Protein AF-0000000077479125 (afdb_homodimer)

Solvent-accessible surface area (backbone atoms only — not comparable to full-atom values): 16245 Å² total; per-residue (Å²): 138,87,80,78,80,79,76,84,82,83,71,82,70,75,69,83,73,65,86,80,84,73,84,84,80,76,77,78,83,73,80,81,62,72,71,69,71,64,70,66,72,74,71,79,71,69,51,42,38,35,36,39,40,49,93,81,40,64,52,36,52,52,35,54,59,70,40,55,88,52,50,90,67,36,46,80,42,78,41,52,27,80,42,92,91,24,57,70,49,31,71,74,33,73,70,42,50,23,33,32,24,52,70,84,34,87,71,47,49,49,48,77,50,59,70,60,50,53,52,52,50,50,55,55,69,70,48,132,138,88,80,80,79,80,78,80,84,81,71,87,65,78,73,82,75,73,81,85,79,82,79,80,81,77,77,75,83,71,77,83,61,72,72,68,70,65,71,65,73,73,74,78,72,68,50,40,38,35,36,40,39,52,93,82,40,65,52,37,52,52,35,54,60,70,41,54,89,51,50,90,68,34,44,78,41,77,42,52,26,79,44,91,90,23,58,71,49,32,72,73,33,73,71,43,50,24,31,33,23,52,70,86,35,86,69,46,49,48,48,76,49,60,72,60,50,51,50,53,50,50,54,56,71,71,48,131

Secondary structure (DSSP, 8-state):
----------GGG-------------------------------PPPEEEEEE-SS-HHHHHHHHHHGGGGGGSEEEEEETTSTT-HHHHHHHTTT-SEEEETTEEEEESS--HHHHHHHHHHHHH--/----------GGG-------------------------------PPPEEEEEE-SS-HHHHHHHHHHGGGGGGSEEEEEETTSTT-HHHHHHHTTT-SEEEETTEEEEESS--HHHHHHHHHHHHH--

pLDDT: mean 77.34, std 29.33, range [25.02, 99.0]

Structure (mmCIF, N/CA/C/O backbone):
data_AF-0000000077479125-model_v1
#
loop_
_entity.id
_entity.type
_entity.pdbx_description
1 polymer 'Glutaredoxin-like protein'
#
loop_
_atom_site.group_PDB
_atom_site.id
_atom_site.type_symbol
_atom_site.label_atom_id
_atom_site.label_alt_id
_atom_site.label_comp_id
_atom_site.label_asym_id
_atom_site.label_entity_id
_atom_site.label_seq_id
_atom_site.pdbx_PDB_ins_code
_atom_site.Cartn_x
_atom_site.Cartn_y
_atom_site.Cartn_z
_atom_site.occupancy
_atom_site.B_iso_or_equiv
_atom_site.auth_seq_id
_atom_site.auth_comp_id
_atom_site.auth_asym_id
_atom_site.auth_atom_id
_atom_site.pdbx_PDB_model_num
ATOM 1 N N . MET A 1 1 ? 12.609 -12.078 38.344 1 26.59 1 MET A N 1
ATOM 2 C CA . MET A 1 1 ? 11.625 -11.062 38 1 26.59 1 MET A CA 1
ATOM 3 C C . MET A 1 1 ? 12.195 -10.102 36.938 1 26.59 1 MET A C 1
ATOM 5 O O . MET A 1 1 ? 12.852 -9.117 37.312 1 26.59 1 MET A O 1
ATOM 9 N N . TRP A 1 2 ? 12.523 -10.547 35.656 1 27.53 2 TRP A N 1
ATOM 10 C CA . TRP A 1 2 ? 13.359 -10.125 34.531 1 27.53 2 TRP A CA 1
ATOM 11 C C . TRP A 1 2 ? 12.711 -8.977 33.781 1 27.53 2 TRP A C 1
ATOM 13 O O . TRP A 1 2 ? 11.586 -9.109 33.281 1 27.53 2 TRP A O 1
ATOM 23 N N . LEU A 1 3 ? 12.922 -7.637 34.156 1 26.36 3 LEU A N 1
ATOM 24 C CA . LEU A 1 3 ? 12.539 -6.27 33.812 1 26.36 3 LEU A CA 1
ATOM 25 C C . LEU A 1 3 ? 12.969 -5.934 32.406 1 26.36 3 LEU A C 1
ATOM 27 O O . LEU A 1 3 ? 14.164 -5.754 32.125 1 26.36 3 LEU A O 1
ATOM 31 N N . PHE A 1 4 ? 12.555 -6.695 31.359 1 29 4 PHE A N 1
ATOM 32 C CA . PHE A 1 4 ? 12.891 -6.5 29.953 1 29 4 PHE A CA 1
ATOM 33 C C . PHE A 1 4 ? 12.414 -5.137 29.469 1 29 4 PHE A C 1
ATOM 35 O O . PHE A 1 4 ? 11.227 -4.938 29.219 1 29 4 PHE A O 1
ATOM 42 N N . GLN A 1 5 ? 12.898 -3.947 30.062 1 28.23 5 GLN A N 1
ATOM 43 C CA . GLN A 1 5 ? 12.602 -2.559 29.734 1 28.23 5 GLN A CA 1
ATOM 44 C C . GLN A 1 5 ? 12.906 -2.266 28.266 1 28.23 5 GLN A C 1
ATOM 46 O O . GLN A 1 5 ? 13.953 -2.666 27.75 1 28.23 5 GLN A O 1
ATOM 51 N N . GLY A 1 6 ? 11.891 -2.148 27.344 1 26.81 6 GLY A N 1
ATOM 52 C CA . GLY A 1 6 ? 11.531 -1.795 25.984 1 26.81 6 GLY A CA 1
ATOM 53 C C . GLY A 1 6 ? 12.023 -0.419 25.578 1 26.81 6 GLY A C 1
ATOM 54 O O . GLY A 1 6 ? 11.312 0.576 25.75 1 26.81 6 GLY A O 1
ATOM 55 N N . LEU A 1 7 ? 13.289 0.081 25.672 1 27.64 7 LEU A N 1
ATOM 56 C CA . LEU A 1 7 ? 13.758 1.444 25.438 1 27.64 7 LEU A CA 1
ATOM 57 C C . LEU A 1 7 ? 13.727 1.777 23.938 1 27.64 7 LEU A C 1
ATOM 59 O O . LEU A 1 7 ? 14.742 1.639 23.25 1 27.64 7 LEU A O 1
ATOM 63 N N . TYR A 1 8 ? 12.82 1.247 23.078 1 31.39 8 TYR A N 1
ATOM 64 C CA . TYR A 1 8 ? 12.969 1.535 21.656 1 31.39 8 TYR A CA 1
ATOM 65 C C . TYR A 1 8 ? 12.914 3.035 21.391 1 31.39 8 TYR A C 1
ATOM 67 O O . TYR A 1 8 ? 11.891 3.678 21.625 1 31.39 8 TYR A O 1
ATOM 75 N N . THR A 1 9 ? 14.07 3.932 21.469 1 30.06 9 THR A N 1
ATOM 76 C CA . THR A 1 9 ? 14.359 5.363 21.469 1 30.06 9 THR A CA 1
ATOM 77 C C . THR A 1 9 ? 13.836 6.012 20.188 1 30.06 9 THR A C 1
ATOM 79 O O . THR A 1 9 ? 13.672 5.344 19.172 1 30.06 9 THR A O 1
ATOM 82 N N . SER A 1 10 ? 13.234 7.352 20.312 1 27.64 10 SER A N 1
ATOM 83 C CA . SER A 1 10 ? 12.602 8.602 19.906 1 27.64 10 SER A CA 1
ATOM 84 C C . SER A 1 10 ? 13.438 9.336 18.859 1 27.64 10 SER A C 1
ATOM 86 O O . SER A 1 10 ? 13.133 10.469 18.5 1 27.64 10 SER A O 1
ATOM 88 N N . ASN A 1 11 ? 14.578 8.836 18.344 1 27.78 11 ASN A N 1
ATOM 89 C CA . ASN A 1 11 ? 15.57 9.844 18.016 1 27.78 11 ASN A CA 1
ATOM 90 C C . ASN A 1 11 ? 15.312 10.469 16.641 1 27.78 11 ASN A C 1
ATOM 92 O O . ASN A 1 11 ? 16.094 11.297 16.172 1 27.78 11 ASN A O 1
ATOM 96 N N . ILE A 1 12 ? 14.523 9.812 15.75 1 29.64 12 ILE A N 1
ATOM 97 C CA . ILE A 1 12 ? 14.984 10.117 14.406 1 29.64 12 ILE A CA 1
ATOM 98 C C . ILE A 1 12 ? 14.531 11.523 14.016 1 29.64 12 ILE A C 1
ATOM 100 O O . ILE A 1 12 ? 14.82 11.992 12.906 1 29.64 12 ILE A O 1
ATOM 104 N N . ILE A 1 13 ? 13.711 12.289 14.844 1 31.92 13 ILE A N 1
ATOM 105 C CA . ILE A 1 13 ? 12.914 13.312 14.172 1 31.92 13 ILE A CA 1
ATOM 106 C C . ILE A 1 13 ? 13.758 14.57 13.977 1 31.92 13 ILE A C 1
ATOM 108 O O . ILE A 1 13 ? 13.227 15.641 13.672 1 31.92 13 ILE A O 1
ATOM 112 N N . ASN A 1 14 ? 14.961 14.656 14.289 1 28.12 14 ASN A N 1
ATOM 113 C CA . ASN A 1 14 ? 15.445 16.031 14.43 1 28.12 14 ASN A CA 1
ATOM 114 C C . ASN A 1 14 ? 15.656 16.688 13.062 1 28.12 14 ASN A C 1
ATOM 116 O O . ASN A 1 14 ? 16.734 16.562 12.477 1 28.12 14 ASN A O 1
ATOM 120 N N . MET A 1 15 ? 14.922 16.281 12.047 1 28.31 15 MET A N 1
ATOM 121 C CA . MET A 1 15 ? 15.375 16.859 10.789 1 28.31 15 MET A CA 1
ATOM 122 C C . MET A 1 15 ? 15.406 18.375 10.867 1 28.31 15 MET A C 1
ATOM 124 O O . MET A 1 15 ? 14.547 19 11.5 1 28.31 15 MET A O 1
ATOM 128 N N . ILE A 1 16 ? 16.531 19.047 10.18 1 31.47 16 ILE A N 1
ATOM 129 C CA . ILE A 1 16 ? 17.344 20.25 10.047 1 31.47 16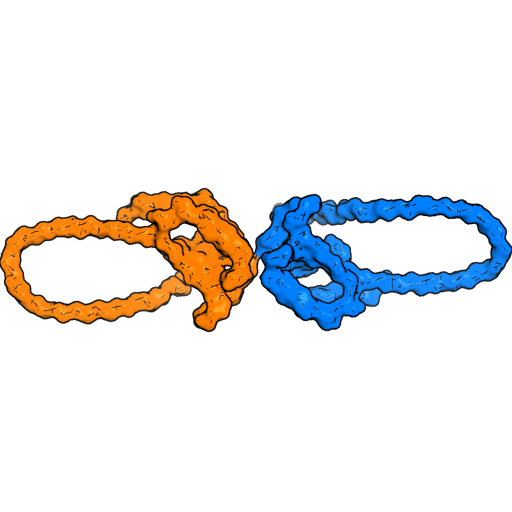 ILE A CA 1
ATOM 130 C C . ILE A 1 16 ? 16.484 21.406 9.562 1 31.47 16 ILE A C 1
ATOM 132 O O . ILE A 1 16 ? 16.094 21.453 8.391 1 31.47 16 ILE A O 1
ATOM 136 N N . VAL A 1 17 ? 15.359 21.641 10.125 1 32.53 17 VAL A N 1
ATOM 137 C CA . VAL A 1 17 ? 14.664 22.797 9.578 1 32.53 17 VAL A CA 1
ATOM 138 C C . VAL A 1 17 ? 15.422 24.078 9.961 1 32.53 17 VAL A C 1
ATOM 140 O O . VAL A 1 17 ? 14.867 25.172 9.883 1 32.53 17 VAL A O 1
ATOM 143 N N . GLN A 1 18 ? 16.766 24.141 9.836 1 25.09 18 GLN A N 1
ATOM 144 C CA . GLN A 1 18 ? 17.422 25.281 10.469 1 25.09 18 GLN A CA 1
ATOM 145 C C . GLN A 1 18 ? 17.219 26.562 9.648 1 25.09 18 GLN A C 1
ATOM 147 O O . GLN A 1 18 ? 18.172 27.297 9.406 1 25.09 18 GLN A O 1
ATOM 152 N N . ARG A 1 19 ? 16.469 26.891 8.703 1 30.58 19 ARG A N 1
ATOM 153 C CA . ARG A 1 19 ? 16.953 28.094 8.031 1 30.58 19 ARG A CA 1
ATOM 154 C C . ARG A 1 19 ? 16.906 29.297 8.969 1 30.58 19 ARG A C 1
ATOM 156 O O . ARG A 1 19 ? 15.844 29.688 9.445 1 30.58 19 ARG A O 1
ATOM 163 N N . ARG A 1 20 ? 18.078 29.594 9.773 1 27.36 20 ARG A N 1
ATOM 164 C CA . ARG A 1 20 ? 18.312 30.625 10.781 1 27.36 20 ARG A CA 1
ATOM 165 C C . ARG A 1 20 ? 18.25 32 10.164 1 27.36 20 ARG A C 1
ATOM 167 O O . ARG A 1 20 ? 18.75 32.25 9.062 1 27.36 20 ARG A O 1
ATOM 174 N N . ALA A 1 21 ? 17.562 33.031 10.867 1 31.45 21 ALA A N 1
ATOM 175 C CA . ALA A 1 21 ? 17.078 34.406 10.93 1 31.45 21 ALA A CA 1
ATOM 176 C C . ALA A 1 21 ? 18.25 35.375 11.148 1 31.45 21 ALA A C 1
ATOM 178 O O . ALA A 1 21 ? 18.781 35.5 12.25 1 31.45 21 ALA A O 1
ATOM 179 N N . MET A 1 22 ? 19.172 35.594 10.211 1 28.44 22 MET A N 1
ATOM 180 C CA . MET A 1 22 ? 20.312 36.438 10.578 1 28.44 22 MET A CA 1
ATOM 181 C C . MET A 1 22 ? 19.891 37.875 10.805 1 28.44 22 MET A C 1
ATOM 183 O O . MET A 1 22 ? 20.703 38.688 11.242 1 28.44 22 MET A O 1
ATOM 187 N N . GLN A 1 23 ? 18.781 38.469 10.508 1 27.95 23 GLN A N 1
ATOM 188 C CA . GLN A 1 23 ? 18.906 39.875 10.094 1 27.95 23 GLN A CA 1
ATOM 189 C C . GLN A 1 23 ? 19.312 40.75 11.266 1 27.95 23 GLN A C 1
ATOM 191 O O . GLN A 1 23 ? 19.156 40.375 12.422 1 27.95 23 GLN A O 1
ATOM 196 N N . GLY A 1 24 ? 20.016 42.062 10.867 1 29.81 24 GLY A N 1
ATOM 197 C CA . GLY A 1 24 ? 20.797 43.219 11.25 1 29.81 24 GLY A CA 1
ATOM 198 C C . GLY A 1 24 ? 20.047 44.156 12.18 1 29.81 24 GLY A C 1
ATOM 199 O O . GLY A 1 24 ? 18.953 44.625 11.859 1 29.81 24 GLY A O 1
ATOM 200 N N . ALA A 1 25 ? 20.062 44.031 13.5 1 34.34 25 ALA A N 1
ATOM 201 C CA . ALA A 1 25 ? 19.344 44.75 14.531 1 34.34 25 ALA A CA 1
ATOM 202 C C . ALA A 1 25 ? 19.906 46.156 14.68 1 34.34 25 ALA A C 1
ATOM 204 O O . ALA A 1 25 ? 21.062 46.344 15.086 1 34.34 25 ALA A O 1
ATOM 205 N N . LEU A 1 26 ? 19.688 47.094 13.578 1 38.41 26 LEU A N 1
ATOM 206 C CA . LEU A 1 26 ? 20.094 48.469 13.805 1 38.41 26 LEU A CA 1
ATOM 207 C C . LEU A 1 26 ? 19.531 49 15.125 1 38.41 26 LEU A C 1
ATOM 209 O O . LEU A 1 26 ? 18.375 48.719 15.453 1 38.41 26 LEU A O 1
ATOM 213 N N . TRP A 1 27 ? 20.422 49.594 15.945 1 31.88 27 TRP A N 1
ATOM 214 C CA . TRP A 1 27 ? 20.438 50.031 17.328 1 31.88 27 TRP A CA 1
ATOM 215 C C . TRP A 1 27 ? 19.531 51.25 17.531 1 31.88 27 TRP A C 1
ATOM 217 O O . TRP A 1 27 ? 19.516 51.844 18.609 1 31.88 27 TRP A O 1
ATOM 227 N N . VAL A 1 28 ? 18.484 51.562 16.688 1 39.44 28 VAL A N 1
ATOM 228 C CA . VAL A 1 28 ? 17.859 52.844 16.859 1 39.44 28 VAL A CA 1
ATOM 229 C C . VAL A 1 28 ? 17.297 53 18.281 1 39.44 28 VAL A C 1
ATOM 231 O O . VAL A 1 28 ? 16.531 52.125 18.734 1 39.44 28 VAL A O 1
ATOM 234 N N . ILE A 1 29 ? 18 53.812 19.125 1 42.28 29 ILE A N 1
ATOM 235 C CA . ILE A 1 29 ? 17.75 54.156 20.516 1 42.28 29 ILE A CA 1
ATOM 236 C C . ILE A 1 29 ? 16.391 54.844 20.641 1 42.28 29 ILE A C 1
ATOM 238 O O . ILE A 1 29 ? 16.234 56 20.25 1 42.28 29 ILE A O 1
ATOM 242 N N . ARG A 1 30 ? 15.273 54.5 20.062 1 41.19 30 ARG A N 1
ATOM 243 C CA . ARG A 1 30 ? 13.984 55.188 20.109 1 41.19 30 ARG A CA 1
ATOM 244 C C . ARG A 1 30 ? 13.539 55.438 21.547 1 41.19 30 ARG A C 1
ATOM 246 O O . ARG A 1 30 ? 13.969 54.75 22.469 1 41.19 30 ARG A O 1
ATOM 253 N N . HIS A 1 31 ? 12.797 56.719 21.812 1 47.47 31 HIS A N 1
ATOM 254 C CA . HIS A 1 31 ? 11.945 57.406 22.781 1 47.47 31 HIS A CA 1
ATOM 255 C C . HIS A 1 31 ? 11.086 56.406 23.562 1 47.47 31 HIS A C 1
ATOM 257 O O . HIS A 1 31 ? 10.859 55.281 23.109 1 47.47 31 HIS A O 1
ATOM 263 N N . GLY A 1 32 ? 10.711 56.875 24.891 1 46.84 32 GLY A N 1
ATOM 264 C CA . GLY A 1 32 ? 10.062 56.156 25.984 1 46.84 32 GLY A CA 1
ATOM 265 C C . GLY A 1 32 ? 8.688 55.625 25.625 1 46.84 32 GLY A C 1
ATOM 266 O O . GLY A 1 32 ? 7.848 55.438 26.5 1 46.84 32 GLY A O 1
ATOM 267 N N . GLY A 1 33 ? 8.297 55.531 24.422 1 44.47 33 GLY A N 1
ATOM 268 C CA . GLY A 1 33 ? 6.934 55.062 24.234 1 44.47 33 GLY A CA 1
ATOM 269 C C . GLY A 1 33 ? 6.555 53.938 25.141 1 44.47 33 GLY A C 1
ATOM 270 O O . GLY A 1 33 ? 7.426 53.219 25.656 1 44.47 33 GLY A O 1
ATOM 271 N N . HIS A 1 34 ? 5.598 54.281 26.141 1 53.09 34 HIS A N 1
ATOM 272 C CA . HIS A 1 34 ? 5 53.125 26.812 1 53.09 34 HIS A CA 1
ATOM 273 C C . HIS A 1 34 ? 4.973 51.906 25.891 1 53.09 34 HIS A C 1
ATOM 275 O O . HIS A 1 34 ? 4.609 52.031 24.719 1 53.09 34 HIS A O 1
ATOM 281 N N . PRO A 1 35 ? 5.969 51.031 26.109 1 50.44 35 PRO A N 1
ATOM 282 C CA . PRO A 1 35 ? 5.848 49.906 25.203 1 50.44 35 PRO A CA 1
ATOM 283 C C . PRO A 1 35 ? 4.438 49.312 25.172 1 50.44 35 PRO A C 1
ATOM 285 O O . PRO A 1 35 ? 3.875 49 26.234 1 50.44 35 PRO A O 1
ATOM 288 N N . THR A 1 36 ? 3.375 50.062 24.531 1 54.28 36 THR A N 1
ATOM 289 C CA . THR A 1 36 ? 2.223 49.188 24.297 1 54.28 36 THR A CA 1
ATOM 290 C C . THR A 1 36 ? 2.662 47.719 24.141 1 54.28 36 THR A C 1
ATOM 292 O O . THR A 1 36 ? 3.529 47.438 23.328 1 54.28 36 THR A O 1
ATOM 295 N N . PHE A 1 37 ? 2.76 47.188 25.312 1 51.5 37 PHE A N 1
ATOM 296 C CA . PHE A 1 37 ? 2.898 45.75 25.156 1 51.5 37 PHE A CA 1
ATOM 297 C C . PHE A 1 37 ? 2.012 45.25 24.031 1 51.5 37 PHE A C 1
ATOM 299 O O . PHE A 1 37 ? 0.785 45.25 24.141 1 51.5 37 PHE A O 1
ATOM 306 N N . ARG A 1 38 ? 2.172 45.719 22.859 1 50.81 38 ARG A N 1
ATOM 307 C CA . ARG A 1 38 ? 1.471 45 21.797 1 50.81 38 ARG A CA 1
ATOM 308 C C . ARG A 1 38 ? 1.364 43.5 22.094 1 50.81 38 ARG A C 1
ATOM 310 O O . ARG A 1 38 ? 2.381 42.844 22.234 1 50.81 38 ARG A O 1
ATOM 317 N N . LEU A 1 39 ? 0.519 43.188 23.016 1 51.88 39 LEU A N 1
ATOM 318 C CA . LEU A 1 39 ? 0.196 41.781 23.047 1 51.88 39 LEU A CA 1
ATOM 319 C C . LEU A 1 39 ? 0.256 41.188 21.641 1 51.88 39 LEU A C 1
ATOM 321 O O . LEU A 1 39 ? -0.496 41.594 20.75 1 51.88 39 LEU A O 1
ATOM 325 N N . TYR A 1 40 ? 1.396 41.219 21.078 1 51.19 40 TYR A N 1
ATOM 326 C CA . TYR A 1 40 ? 1.509 40.438 19.828 1 51.19 40 TYR A CA 1
ATOM 327 C C . TYR A 1 40 ? 0.665 39.188 19.891 1 51.19 40 TYR A C 1
ATOM 329 O O . TYR A 1 40 ? 0.874 38.312 20.75 1 51.19 40 TYR A O 1
ATOM 337 N N . SER A 1 41 ? -0.726 39.344 19.875 1 54.12 41 SER A N 1
ATOM 338 C CA . SER A 1 41 ? -1.496 38.125 19.688 1 54.12 41 SER A CA 1
ATOM 339 C C . SER A 1 41 ? -0.73 37.125 18.828 1 54.12 41 SER A C 1
ATOM 341 O O . SER A 1 41 ? -0.286 37.438 17.734 1 54.12 41 SER A O 1
ATOM 343 N N . THR A 1 42 ? 0.189 36.5 19.406 1 60 42 THR A N 1
ATOM 344 C CA . THR A 1 42 ? 0.901 35.5 18.625 1 60 42 THR A CA 1
ATOM 345 C C . THR A 1 42 ? -0.081 34.562 17.891 1 60 42 THR A C 1
ATOM 347 O O . THR A 1 42 ? -0.81 33.812 18.516 1 60 42 THR A O 1
ATOM 350 N N . ARG A 1 43 ? -0.83 35.125 16.859 1 70.81 43 ARG A N 1
ATOM 351 C CA . ARG A 1 43 ? -1.739 34.344 16.031 1 70.81 43 ARG A CA 1
ATOM 352 C C . ARG A 1 43 ? -1.162 32.969 15.75 1 70.81 43 ARG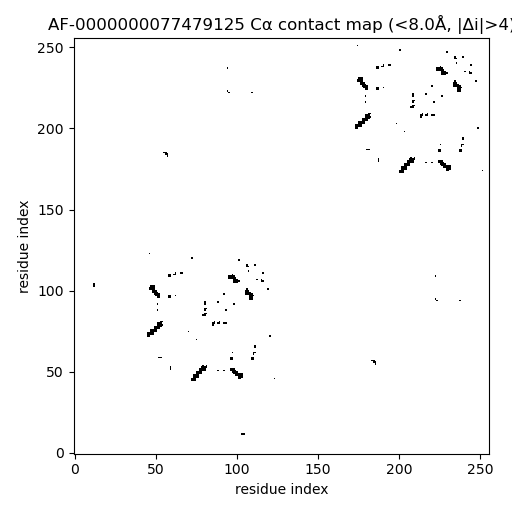 A C 1
ATOM 354 O O . ARG A 1 43 ? -0.023 32.844 15.297 1 70.81 43 ARG A O 1
ATOM 361 N N . LYS A 1 44 ? -1.704 32 16.453 1 85.12 44 LYS A N 1
ATOM 362 C CA . LYS A 1 44 ? -1.313 30.609 16.281 1 85.12 44 LYS A CA 1
ATOM 363 C C . LYS A 1 44 ? -1.363 30.203 14.812 1 85.12 44 LYS A C 1
ATOM 365 O O . LYS A 1 44 ? -2.402 30.328 14.164 1 85.12 44 LYS A O 1
ATOM 370 N N . THR A 1 45 ? -0.302 30.094 14.18 1 92.5 45 THR A N 1
ATOM 371 C CA . THR A 1 45 ? -0.245 29.625 12.797 1 92.5 45 THR A CA 1
ATOM 372 C C . THR A 1 45 ? -0.857 28.234 12.664 1 92.5 45 THR A C 1
ATOM 374 O O . THR A 1 45 ? -0.874 27.469 13.625 1 92.5 45 THR A O 1
ATOM 377 N N . LEU A 1 46 ? -1.479 28 11.547 1 97.38 46 LEU A N 1
ATOM 378 C CA . LEU A 1 46 ? -2.098 26.703 11.305 1 97.38 46 LEU A CA 1
ATOM 379 C C . LEU A 1 46 ? -1.055 25.594 11.344 1 97.38 46 LEU A C 1
ATOM 381 O O . LEU A 1 46 ? 0.084 25.781 10.914 1 97.38 46 LEU A O 1
ATOM 385 N N . PRO A 1 47 ? -1.472 24.453 11.891 1 98.38 47 PRO A N 1
ATOM 386 C CA . PRO A 1 47 ? -0.55 23.312 11.82 1 98.38 47 PRO A CA 1
ATOM 387 C C . PRO A 1 47 ? -0.308 22.844 10.391 1 98.38 47 PRO A C 1
ATOM 389 O O . PRO A 1 47 ? -1.04 23.219 9.477 1 98.38 47 PRO A O 1
ATOM 392 N N . VAL A 1 48 ? 0.779 21.969 10.266 1 98.88 48 VAL A N 1
ATOM 393 C CA . VAL A 1 48 ? 1.125 21.438 8.953 1 98.88 48 VAL A CA 1
ATOM 394 C C . VAL A 1 48 ? 0.763 19.953 8.883 1 98.88 48 VAL A C 1
ATOM 396 O O . VAL A 1 48 ? 1.143 19.172 9.758 1 98.88 48 VAL A O 1
ATOM 399 N N . LEU A 1 49 ? 0.003 19.609 7.91 1 98.94 49 LEU A N 1
ATOM 400 C CA . LEU A 1 49 ? -0.212 18.219 7.539 1 98.94 49 LEU A CA 1
ATOM 401 C C . LEU A 1 49 ? 0.59 17.859 6.297 1 98.94 49 LEU A C 1
ATOM 403 O O . LEU A 1 49 ? 0.326 18.375 5.207 1 98.94 49 LEU A O 1
ATOM 407 N N . THR A 1 50 ? 1.567 16.984 6.496 1 99 50 THR A N 1
ATOM 408 C CA . THR A 1 50 ? 2.393 16.547 5.375 1 99 50 THR A CA 1
ATOM 409 C C . THR A 1 50 ? 1.872 15.242 4.801 1 99 50 THR A C 1
ATOM 411 O O . THR A 1 50 ? 1.686 14.266 5.531 1 99 50 THR A O 1
ATOM 414 N N . LEU A 1 51 ? 1.605 15.266 3.572 1 99 51 LEU A N 1
ATOM 415 C CA . LEU A 1 51 ? 1.206 14.078 2.824 1 99 51 LEU A CA 1
ATOM 416 C C . LEU A 1 51 ? 2.369 13.539 1.995 1 99 51 LEU A C 1
ATOM 418 O O . LEU A 1 51 ? 2.865 14.227 1.097 1 99 51 LEU A O 1
ATOM 422 N N . TYR A 1 52 ? 2.852 12.383 2.309 1 98.94 52 TYR A N 1
ATOM 423 C CA . TYR A 1 52 ? 3.758 11.656 1.428 1 98.94 52 TYR A CA 1
ATOM 424 C C . TYR A 1 52 ? 2.986 10.922 0.334 1 98.94 52 TYR A C 1
ATOM 426 O O . TYR A 1 52 ? 2.105 10.109 0.625 1 98.94 52 TYR A O 1
ATOM 434 N N . THR A 1 53 ? 3.287 11.227 -0.884 1 98.81 53 THR A N 1
ATOM 435 C CA . THR A 1 53 ? 2.549 10.812 -2.072 1 98.81 53 THR A CA 1
ATOM 436 C C . THR A 1 53 ? 3.504 10.5 -3.221 1 98.81 53 THR A C 1
ATOM 438 O O . THR A 1 53 ? 4.719 10.43 -3.023 1 98.81 53 THR A O 1
ATOM 441 N N . LYS A 1 54 ? 2.826 10.195 -4.398 1 97.88 54 LYS A N 1
ATOM 442 C CA . LYS A 1 54 ? 3.553 10.07 -5.656 1 97.88 54 LYS A CA 1
ATOM 443 C C . LYS A 1 54 ? 2.668 10.445 -6.84 1 97.88 54 LYS A C 1
ATOM 445 O O . LYS A 1 54 ? 1.481 10.734 -6.668 1 97.88 54 LYS A O 1
ATOM 450 N N . GLU A 1 55 ? 3.256 10.602 -7.973 1 93.38 55 GLU A N 1
ATOM 451 C CA . GLU A 1 55 ? 2.545 11.102 -9.141 1 93.38 55 GLU A CA 1
ATOM 452 C C . GLU A 1 55 ? 1.313 10.25 -9.445 1 93.38 55 GLU A C 1
ATOM 454 O O . GLU A 1 55 ? 0.214 10.781 -9.617 1 93.38 55 GLU A O 1
ATOM 459 N N . VAL A 1 56 ? 1.45 9.031 -9.555 1 94.62 56 VAL A N 1
ATOM 460 C CA . VAL A 1 56 ? 0.313 8.156 -9.828 1 94.62 56 VAL A CA 1
ATOM 461 C C . VAL A 1 56 ? -0.02 7.336 -8.586 1 94.62 56 VAL A C 1
ATOM 463 O O . VAL A 1 56 ? 0.576 6.281 -8.352 1 94.62 56 VAL A O 1
ATOM 466 N N . CYS A 1 57 ? -1.011 7.867 -7.926 1 97.06 57 CYS A N 1
ATOM 467 C CA . CYS A 1 57 ? -1.428 7.199 -6.695 1 97.06 57 CYS A CA 1
ATOM 468 C C . CYS A 1 57 ? -2.904 7.449 -6.414 1 97.06 57 CYS A C 1
ATOM 470 O O . CYS A 1 57 ? -3.262 8.438 -5.773 1 97.06 57 CYS A O 1
ATOM 472 N N . PRO A 1 58 ? -3.775 6.543 -6.828 1 96.62 58 PRO A N 1
ATOM 473 C CA . PRO A 1 58 ? -5.219 6.699 -6.633 1 96.62 58 PRO A CA 1
ATOM 474 C C . PRO A 1 58 ? -5.602 6.816 -5.16 1 96.62 58 PRO A C 1
ATOM 476 O O . PRO A 1 58 ? -6.484 7.605 -4.809 1 96.62 58 PRO A O 1
ATOM 479 N N . LEU A 1 59 ? -4.969 6.066 -4.316 1 97.12 59 LEU A N 1
ATOM 480 C CA . LEU A 1 59 ? -5.25 6.141 -2.887 1 97.12 59 LEU A CA 1
ATOM 481 C C . LEU A 1 59 ? -4.93 7.527 -2.342 1 97.12 59 LEU A C 1
ATOM 483 O O . LEU A 1 59 ? -5.652 8.039 -1.483 1 97.12 59 LEU A O 1
ATOM 487 N N . CYS A 1 60 ? -3.867 8.062 -2.836 1 98.56 60 CYS A N 1
ATOM 488 C CA . CYS A 1 60 ? -3.494 9.414 -2.414 1 98.56 60 CYS A CA 1
ATOM 489 C C . CYS A 1 60 ? -4.504 10.438 -2.916 1 98.56 60 CYS A C 1
ATOM 491 O O . CYS A 1 60 ? -4.832 11.391 -2.205 1 98.56 60 CYS A O 1
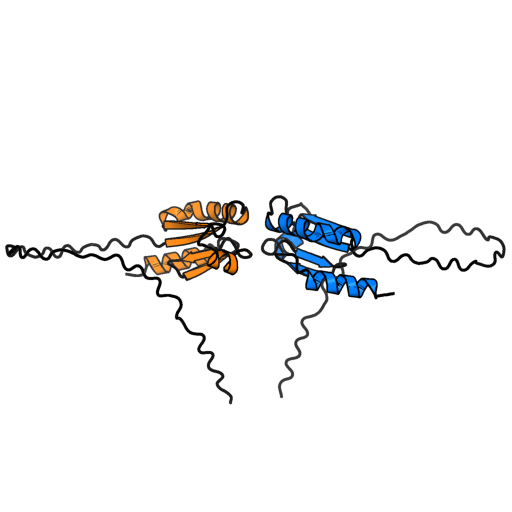ATOM 493 N N . ASP A 1 61 ? -4.992 10.281 -4.031 1 98.06 61 ASP A N 1
ATOM 494 C CA . ASP A 1 61 ? -6.023 11.156 -4.578 1 98.06 61 ASP A CA 1
ATOM 495 C C . ASP A 1 61 ? -7.309 11.07 -3.756 1 98.06 61 ASP A C 1
ATOM 497 O O . ASP A 1 61 ? -7.918 12.094 -3.438 1 98.06 61 ASP A O 1
ATOM 501 N N . ASP A 1 62 ? -7.641 9.883 -3.486 1 97.94 62 ASP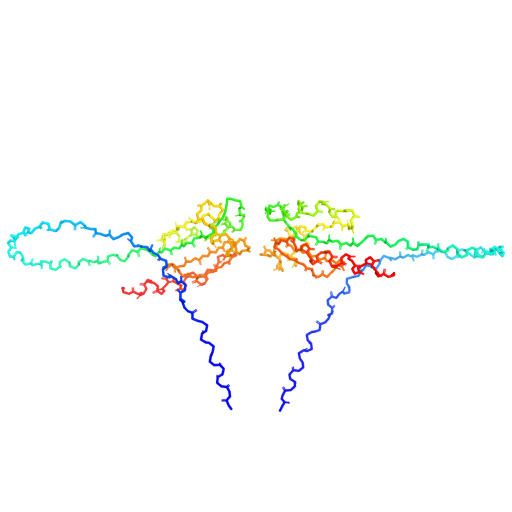 A N 1
ATOM 502 C CA . ASP A 1 62 ? -8.812 9.695 -2.635 1 97.94 62 ASP A CA 1
ATOM 503 C C . ASP A 1 62 ? -8.641 10.414 -1.3 1 97.94 62 ASP A C 1
ATOM 505 O O . ASP A 1 62 ? -9.578 11.055 -0.813 1 97.94 62 ASP A O 1
ATOM 509 N N . ALA A 1 63 ? -7.496 10.281 -0.723 1 98.81 63 ALA A N 1
ATOM 510 C CA . ALA A 1 63 ? -7.219 10.898 0.569 1 98.81 63 ALA A CA 1
ATOM 511 C C . ALA A 1 63 ? -7.344 12.422 0.486 1 98.81 63 ALA A C 1
ATOM 513 O O . ALA A 1 63 ? -7.914 13.055 1.378 1 98.81 63 ALA A O 1
ATOM 514 N N . LYS A 1 64 ? -6.816 12.992 -0.558 1 98.88 64 LYS A N 1
ATOM 515 C CA . LYS A 1 64 ? -6.898 14.43 -0.751 1 98.88 64 LYS A CA 1
ATOM 516 C C . LYS A 1 64 ? -8.352 14.891 -0.844 1 98.88 64 LYS A C 1
ATOM 518 O O . LYS A 1 64 ? -8.703 15.961 -0.341 1 98.88 64 LYS A O 1
ATOM 523 N N . GLU A 1 65 ? -9.164 14.109 -1.441 1 98.81 65 GLU A N 1
ATOM 524 C CA . GLU A 1 65 ? -10.586 14.438 -1.547 1 98.81 65 GLU A CA 1
ATOM 525 C C . GLU A 1 65 ? -11.25 14.453 -0.175 1 98.81 65 GLU A C 1
ATOM 527 O O . GLU A 1 65 ? -12.039 15.352 0.132 1 98.81 65 GLU A O 1
ATOM 532 N N . VAL A 1 66 ? -10.93 13.5 0.615 1 98.81 66 VAL A N 1
ATOM 533 C CA . VAL A 1 66 ? -11.492 13.383 1.955 1 98.81 66 VAL A CA 1
ATOM 534 C C . VAL A 1 66 ? -11.078 14.594 2.793 1 98.81 66 VAL A C 1
ATOM 536 O O . VAL A 1 66 ? -11.836 15.047 3.652 1 98.81 66 VAL A O 1
ATOM 539 N N . LEU A 1 67 ? -9.977 15.141 2.506 1 98.88 67 LEU A N 1
ATOM 540 C CA . LEU A 1 67 ? -9.406 16.203 3.322 1 98.88 67 LEU A CA 1
ATOM 541 C C . LEU A 1 67 ? -10.023 17.547 2.965 1 98.88 67 LEU A C 1
ATOM 543 O O . LEU A 1 67 ? -9.859 18.531 3.699 1 98.88 67 LEU A O 1
ATOM 547 N N . ILE A 1 68 ? -10.719 17.672 1.899 1 98.88 68 ILE A N 1
ATOM 548 C CA . ILE A 1 68 ? -11.195 18.938 1.353 1 98.88 68 ILE A CA 1
ATOM 549 C C . ILE A 1 68 ? -11.977 19.703 2.42 1 98.88 68 ILE A C 1
ATOM 551 O O . ILE A 1 68 ? -11.703 20.875 2.678 1 98.88 68 ILE A O 1
ATOM 555 N N . PRO A 1 69 ? -12.883 19.078 3.207 1 98.62 69 PRO A N 1
ATOM 556 C CA . PRO A 1 69 ? -13.648 19.828 4.203 1 98.62 69 PRO A CA 1
ATOM 557 C C . PRO A 1 69 ? -12.789 20.328 5.355 1 98.62 69 PRO A C 1
ATOM 559 O O . PRO A 1 69 ? -13.219 21.203 6.121 1 98.62 69 PRO A O 1
ATOM 562 N N . TYR A 1 70 ? -11.578 19.812 5.461 1 98.75 70 TYR A N 1
ATOM 563 C CA . TYR A 1 70 ? -10.742 20.125 6.609 1 98.75 70 TYR A CA 1
ATOM 564 C C . TYR A 1 70 ? -9.609 21.078 6.215 1 98.75 70 TYR A C 1
ATOM 566 O O . TYR A 1 70 ? -8.82 21.5 7.062 1 98.75 70 TYR A O 1
ATOM 574 N N . ARG A 1 71 ? -9.578 21.531 5.008 1 98.56 71 ARG A N 1
ATOM 575 C CA . ARG A 1 71 ? -8.422 22.234 4.465 1 98.56 71 ARG A CA 1
ATOM 576 C C . ARG A 1 71 ? -8.234 23.594 5.133 1 98.56 71 ARG A C 1
ATOM 578 O O . ARG A 1 71 ? -7.137 24.141 5.129 1 98.56 71 ARG A O 1
ATOM 585 N N . HIS A 1 72 ? -9.242 24.141 5.789 1 98.25 72 HIS A N 1
ATOM 586 C CA . HIS A 1 72 ? -9.172 25.438 6.461 1 98.25 72 HIS A CA 1
ATOM 587 C C . HIS A 1 72 ? -8.508 25.312 7.828 1 98.25 72 HIS A C 1
ATOM 589 O O . HIS A 1 72 ? -8.18 26.312 8.461 1 98.25 72 HIS A O 1
ATOM 595 N N . ARG A 1 73 ? -8.25 24.094 8.219 1 98.25 73 ARG A N 1
ATOM 596 C CA . ARG A 1 73 ? -7.801 23.891 9.594 1 98.25 73 ARG A CA 1
ATOM 597 C C . ARG A 1 73 ? -6.316 23.547 9.641 1 98.25 73 ARG A C 1
ATOM 599 O O . ARG A 1 73 ? -5.742 23.406 10.727 1 98.25 73 ARG A O 1
ATOM 606 N N . PHE A 1 74 ? -5.691 23.344 8.445 1 98.75 74 PHE A N 1
ATOM 607 C CA . PHE A 1 74 ? -4.266 23.062 8.367 1 98.75 74 PHE A CA 1
ATOM 608 C C . PHE A 1 74 ? -3.699 23.484 7.016 1 98.75 74 PHE A C 1
ATOM 610 O O . PHE A 1 74 ? -4.453 23.734 6.07 1 98.75 74 PHE A O 1
ATOM 617 N N . ASN A 1 75 ? -2.346 23.688 7.051 1 98.75 75 ASN A N 1
ATOM 618 C CA . ASN A 1 75 ? -1.617 23.781 5.789 1 98.75 75 ASN A CA 1
ATOM 619 C C . ASN A 1 75 ? -1.188 22.422 5.273 1 98.75 75 ASN A C 1
ATOM 621 O O . ASN A 1 75 ? -0.495 21.672 5.973 1 98.75 75 ASN A O 1
ATOM 625 N N . LEU A 1 76 ? -1.612 22.109 4.059 1 98.88 76 LEU A N 1
ATOM 626 C CA . LEU A 1 76 ? -1.249 20.828 3.479 1 98.88 76 LEU A CA 1
ATOM 627 C C . LEU A 1 76 ? 0.039 20.938 2.67 1 98.88 76 LEU A C 1
ATOM 629 O O . LEU A 1 76 ? 0.128 21.75 1.744 1 98.88 76 LEU A O 1
ATOM 633 N N . GLU A 1 77 ? 0.991 20.172 3.066 1 98.88 77 GLU A N 1
ATOM 634 C CA . GLU A 1 77 ? 2.221 20.031 2.293 1 98.88 77 GLU A CA 1
ATOM 635 C C . GLU A 1 77 ? 2.34 18.641 1.693 1 98.88 77 GLU A C 1
ATOM 637 O O . GLU A 1 77 ? 2.051 17.641 2.361 1 98.88 77 GLU A O 1
ATOM 642 N N . GLU A 1 78 ? 2.725 18.578 0.47 1 98.81 78 GLU A N 1
ATOM 643 C CA . GLU A 1 78 ? 2.869 17.281 -0.203 1 98.81 78 GLU A CA 1
ATOM 644 C C . GLU A 1 78 ? 4.332 16.984 -0.525 1 98.81 78 GLU A C 1
ATOM 646 O O . GLU A 1 78 ? 5.074 17.891 -0.94 1 98.81 78 GLU A O 1
ATOM 651 N N . VAL A 1 79 ? 4.727 15.852 -0.282 1 98.88 79 VAL A N 1
ATOM 652 C CA . VAL A 1 79 ? 6.051 15.359 -0.637 1 98.88 79 VAL A CA 1
ATOM 653 C C . VAL A 1 79 ? 5.922 14.195 -1.625 1 98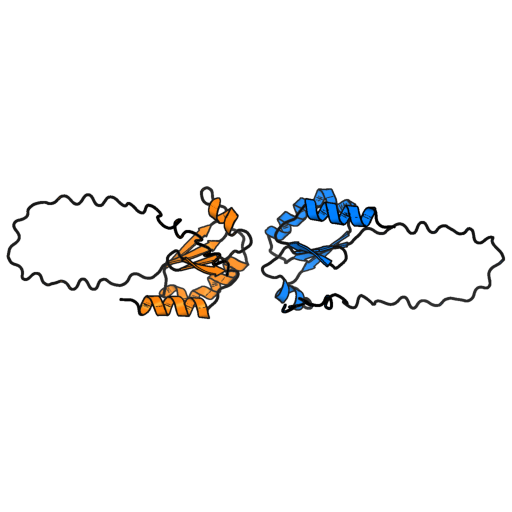.88 79 VAL A C 1
ATOM 655 O O . VAL A 1 79 ? 5.402 13.133 -1.279 1 98.88 79 VAL A O 1
ATOM 658 N N . ASP A 1 80 ? 6.367 14.438 -2.799 1 98.81 80 ASP A N 1
ATOM 659 C CA . ASP A 1 80 ? 6.465 13.344 -3.764 1 98.81 80 ASP A CA 1
ATOM 660 C C . ASP A 1 80 ? 7.695 12.484 -3.5 1 98.81 80 ASP A C 1
ATOM 662 O O . ASP A 1 80 ? 8.828 12.922 -3.734 1 98.81 80 ASP A O 1
ATOM 666 N N . ILE A 1 81 ? 7.395 11.289 -3.146 1 98.69 81 ILE A N 1
ATOM 667 C CA . ILE A 1 81 ? 8.484 10.461 -2.645 1 98.69 81 ILE A CA 1
ATOM 668 C C . ILE A 1 81 ? 9.328 9.961 -3.811 1 98.69 81 ILE A C 1
ATOM 670 O O . ILE A 1 81 ? 10.414 9.414 -3.605 1 98.69 81 ILE A O 1
ATOM 674 N N . THR A 1 82 ? 8.875 10.164 -5.09 1 98.06 82 THR A N 1
ATOM 675 C CA . THR A 1 82 ? 9.594 9.641 -6.242 1 98.06 82 THR A CA 1
ATOM 676 C C . THR A 1 82 ? 10.57 10.68 -6.785 1 98.06 82 THR A C 1
ATOM 678 O O . THR A 1 82 ? 11.367 10.375 -7.676 1 98.06 82 THR A O 1
ATOM 681 N N . LYS A 1 83 ? 10.523 11.828 -6.242 1 98.25 83 LYS A N 1
ATOM 682 C CA . LYS A 1 83 ? 11.422 12.875 -6.719 1 98.25 83 LYS A CA 1
ATOM 683 C C . LYS A 1 83 ? 12.836 12.68 -6.184 1 98.25 83 LYS A C 1
ATOM 685 O O . LYS A 1 83 ? 13.023 12.18 -5.07 1 98.25 83 LYS A O 1
ATOM 690 N N . PRO A 1 84 ? 13.82 13.242 -7.027 1 96.94 84 PRO A N 1
ATOM 691 C CA . PRO A 1 84 ? 15.195 13.211 -6.531 1 96.94 84 PRO A CA 1
ATOM 692 C C . PRO A 1 84 ? 15.359 13.922 -5.191 1 96.94 84 PRO A C 1
ATOM 694 O O . PRO A 1 84 ? 14.75 14.977 -4.969 1 96.94 84 PRO A O 1
ATOM 697 N N . GLY A 1 85 ? 16.031 13.398 -4.254 1 97.62 85 GLY A N 1
ATOM 698 C CA . GLY A 1 85 ? 16.234 13.977 -2.936 1 97.62 85 GLY A CA 1
ATOM 699 C C . GLY A 1 85 ? 15.336 13.383 -1.873 1 97.62 85 GLY A C 1
ATOM 700 O O . GLY A 1 85 ? 15.5 13.664 -0.684 1 97.62 85 GLY A O 1
ATOM 701 N N . ASN A 1 86 ? 14.383 12.602 -2.354 1 98.06 86 ASN A N 1
ATOM 702 C CA . ASN A 1 86 ? 13.414 12.039 -1.419 1 98.06 86 ASN A CA 1
ATOM 703 C C . ASN A 1 86 ? 13.555 10.523 -1.302 1 98.06 86 ASN A C 1
ATOM 705 O O . ASN A 1 86 ? 12.594 9.82 -0.989 1 98.06 86 ASN A O 1
ATOM 709 N N . LYS A 1 87 ? 14.711 10.023 -1.536 1 97.88 87 LYS A N 1
ATOM 710 C CA . LYS A 1 87 ? 14.961 8.586 -1.546 1 97.88 87 LYS A CA 1
ATOM 711 C C . LYS A 1 87 ? 14.648 7.969 -0.187 1 97.88 87 LYS A C 1
ATOM 713 O O . LYS A 1 87 ? 14.188 6.824 -0.111 1 97.88 87 LYS A O 1
ATOM 718 N N . GLN A 1 88 ? 14.938 8.727 0.85 1 98.31 88 GLN A N 1
ATOM 719 C CA . GLN A 1 88 ? 14.672 8.211 2.189 1 98.31 88 GLN A CA 1
ATOM 720 C C . GLN A 1 88 ? 13.18 7.969 2.396 1 98.31 88 GLN A C 1
ATOM 722 O O . GLN A 1 88 ? 12.789 6.98 3.027 1 98.31 88 GLN A O 1
ATOM 727 N N . TRP A 1 89 ? 12.344 8.805 1.833 1 98.44 89 TRP A N 1
ATOM 728 C CA . TRP A 1 89 ? 10.898 8.656 1.982 1 98.44 89 TRP A CA 1
ATOM 729 C C . TRP A 1 89 ? 10.375 7.52 1.104 1 98.44 89 TRP A C 1
ATOM 731 O O . TRP A 1 89 ? 9.461 6.793 1.496 1 98.44 89 TRP A O 1
ATOM 741 N N . PHE A 1 90 ? 11.008 7.449 -0.109 1 98.06 90 PHE A N 1
ATOM 742 C CA . PHE A 1 90 ? 10.648 6.34 -0.984 1 98.06 90 PHE A CA 1
ATOM 743 C C . PHE A 1 90 ? 10.867 5.004 -0.286 1 98.06 90 PHE A C 1
ATOM 745 O O . PHE A 1 90 ? 9.984 4.145 -0.277 1 98.06 90 PHE A O 1
ATOM 752 N N . ARG A 1 91 ? 12.008 4.895 0.316 1 97.56 91 ARG A N 1
ATOM 753 C CA . ARG A 1 91 ? 12.359 3.658 1.005 1 97.56 91 ARG A CA 1
ATOM 754 C C . ARG A 1 91 ? 11.406 3.393 2.17 1 97.56 91 ARG A C 1
ATOM 756 O O . ARG A 1 91 ? 11.008 2.25 2.402 1 97.56 91 ARG A O 1
ATOM 763 N N . GLN A 1 92 ? 11.016 4.391 2.812 1 98.44 92 GLN A N 1
ATOM 764 C CA . GLN A 1 92 ? 10.25 4.242 4.047 1 98.44 92 GLN A CA 1
ATOM 765 C C . GLN A 1 92 ? 8.773 4.008 3.75 1 98.44 92 GLN A C 1
ATOM 767 O O . GLN A 1 92 ? 8.117 3.227 4.441 1 98.44 92 GLN A O 1
ATOM 772 N N . TYR A 1 93 ? 8.211 4.605 2.621 1 98.56 93 TYR A N 1
ATOM 773 C CA . TYR A 1 93 ? 6.758 4.734 2.602 1 98.56 93 TYR A CA 1
ATOM 774 C C . TYR A 1 93 ? 6.18 4.168 1.312 1 98.56 93 TYR A C 1
ATOM 776 O O . TYR A 1 93 ? 4.957 4.129 1.139 1 98.56 93 TYR A O 1
ATOM 784 N N . ARG A 1 94 ? 6.883 3.693 0.339 1 97.31 94 ARG A N 1
ATOM 785 C CA . ARG A 1 94 ? 6.4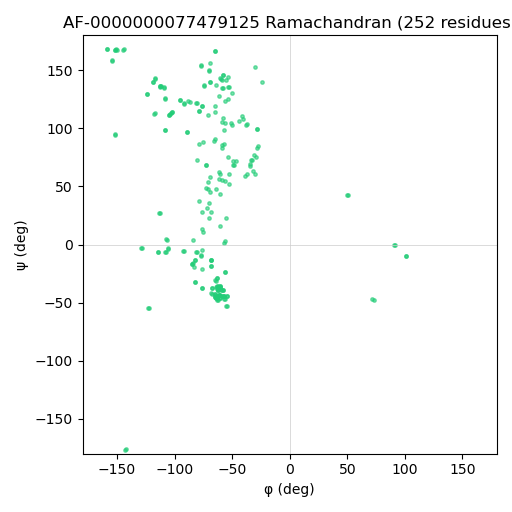38 3.377 -1.015 1 97.31 94 ARG A CA 1
ATOM 786 C C . ARG A 1 94 ? 5.277 2.389 -0.993 1 97.31 94 ARG A C 1
ATOM 788 O O . ARG A 1 94 ? 4.426 2.404 -1.885 1 97.31 94 ARG A O 1
ATOM 795 N N . TYR A 1 95 ? 5.164 1.657 0.029 1 97.25 95 TYR A N 1
ATOM 796 C CA . TYR A 1 95 ? 4.098 0.662 0.075 1 97.25 95 TYR A CA 1
ATOM 797 C C . TYR A 1 95 ? 2.979 1.103 1.012 1 97.25 95 TYR A C 1
ATOM 799 O O . TYR A 1 95 ? 1.961 0.418 1.138 1 97.25 95 TYR A O 1
ATOM 807 N N . GLU A 1 96 ? 3.213 2.258 1.654 1 98.19 96 GLU A N 1
ATOM 808 C CA . GLU A 1 96 ? 2.307 2.631 2.736 1 98.19 96 GLU A CA 1
ATOM 809 C C . GLU A 1 96 ? 1.511 3.885 2.383 1 98.19 96 GLU A C 1
ATOM 811 O O . GLU A 1 96 ? 0.587 4.262 3.105 1 98.19 96 GLU A O 1
ATOM 816 N N . ILE A 1 97 ? 1.831 4.523 1.248 1 98.56 97 ILE A N 1
ATOM 817 C CA . ILE A 1 97 ? 1.188 5.789 0.912 1 98.56 97 ILE A CA 1
ATOM 818 C C . ILE A 1 97 ? -0.277 5.543 0.555 1 98.56 97 ILE A C 1
ATOM 820 O O . ILE A 1 97 ? -0.626 4.484 0.033 1 98.56 97 ILE A O 1
ATOM 824 N N . PRO A 1 98 ? -1.037 6.656 0.901 1 98.88 98 PRO A N 1
ATOM 825 C CA . PRO A 1 98 ? -0.679 7.945 1.498 1 98.88 98 PRO A CA 1
ATOM 826 C C . PRO A 1 98 ? -0.25 7.82 2.957 1 98.88 98 PRO A C 1
ATOM 828 O O . PRO A 1 98 ? -0.825 7.027 3.709 1 98.88 98 PRO A O 1
ATOM 831 N N . VAL A 1 99 ? 0.788 8.57 3.336 1 98.94 99 VAL A N 1
ATOM 832 C CA . VAL A 1 99 ? 1.249 8.703 4.715 1 98.94 99 VAL A CA 1
ATOM 833 C C . VAL A 1 99 ? 1.143 10.164 5.156 1 98.94 99 VAL A C 1
ATOM 835 O O . VAL A 1 99 ? 1.472 11.07 4.395 1 98.94 99 VAL A O 1
ATOM 838 N N . PHE A 1 100 ? 0.7 10.336 6.426 1 99 100 PHE A N 1
ATOM 839 C CA . PHE A 1 100 ? 0.474 11.688 6.926 1 99 100 PHE A CA 1
ATOM 840 C C . PHE A 1 100 ? 1.276 11.938 8.195 1 99 100 PHE A C 1
ATOM 842 O O . PHE A 1 100 ? 1.232 11.133 9.133 1 99 100 PHE A O 1
ATOM 849 N N . HIS A 1 101 ? 1.965 13.016 8.172 1 98.94 101 HIS A N 1
ATOM 850 C CA . HIS A 1 101 ? 2.566 13.562 9.375 1 98.94 101 HIS A CA 1
ATOM 851 C C . HIS A 1 101 ? 1.858 14.844 9.812 1 98.94 101 HIS A C 1
ATOM 853 O O . HIS A 1 101 ? 1.497 15.672 8.977 1 98.94 101 HIS A O 1
ATOM 859 N N . PHE A 1 102 ? 1.614 14.922 11.055 1 98.94 102 PHE A N 1
ATOM 860 C CA . PHE A 1 102 ? 1.05 16.109 11.68 1 98.94 102 PHE A CA 1
ATOM 861 C C . PHE A 1 102 ? 2.113 16.875 12.469 1 98.94 102 PHE A C 1
ATOM 863 O O . PHE A 1 102 ? 2.619 16.359 13.477 1 98.94 102 PHE A O 1
ATOM 870 N N . ASN A 1 103 ? 2.432 18.062 11.93 1 98.44 103 ASN A N 1
ATOM 871 C CA . ASN A 1 103 ? 3.523 18.844 12.508 1 98.44 103 ASN A CA 1
ATOM 872 C C . ASN A 1 103 ? 4.781 18 12.68 1 98.44 103 ASN A C 1
ATOM 874 O O . ASN A 1 103 ? 5.41 18.016 13.742 1 98.44 103 ASN A O 1
ATOM 878 N N . GLY A 1 104 ? 5.055 17.234 11.688 1 98.62 104 GLY A N 1
ATOM 879 C CA . GLY A 1 104 ? 6.332 16.531 11.602 1 98.62 104 GLY A CA 1
ATOM 880 C C . GLY A 1 104 ? 6.312 15.164 12.242 1 98.62 104 GLY A C 1
ATOM 881 O O . GLY A 1 104 ? 7.297 14.422 12.164 1 98.62 104 GLY A O 1
ATOM 882 N N . GLN A 1 105 ? 5.188 14.734 12.812 1 98.69 105 GLN A N 1
ATOM 883 C CA . GLN A 1 105 ? 5.07 13.438 13.469 1 98.69 105 GLN A CA 1
ATOM 884 C C . GLN A 1 105 ? 4.051 12.547 12.75 1 98.69 105 GLN A C 1
ATOM 886 O O . GLN A 1 105 ? 3 13.023 12.32 1 98.69 105 GLN A O 1
ATOM 891 N N . PHE A 1 106 ? 4.41 11.266 12.719 1 98.94 106 PHE A N 1
ATOM 892 C CA . PHE A 1 106 ? 3.492 10.32 12.094 1 98.94 106 PHE A CA 1
ATOM 893 C C . PHE A 1 106 ? 2.1 10.438 12.695 1 98.94 106 PHE A C 1
ATOM 895 O O . PHE A 1 106 ? 1.954 10.508 13.922 1 98.94 106 PHE A O 1
ATOM 902 N N . LEU A 1 107 ? 1.097 10.438 11.742 1 98.94 107 LEU A N 1
ATOM 903 C CA . LEU A 1 107 ? -0.279 10.508 12.219 1 98.94 107 LEU A CA 1
ATOM 904 C C . LEU A 1 107 ? -1.09 9.32 11.719 1 98.94 107 LEU A C 1
ATOM 906 O O . LEU A 1 107 ? -1.731 8.617 12.508 1 98.94 107 LEU A O 1
ATOM 910 N N . MET A 1 108 ? -1.17 9.031 10.406 1 98.94 108 MET A N 1
ATOM 911 C CA . MET A 1 108 ? -2.006 8 9.789 1 98.94 108 MET A CA 1
ATOM 912 C C . MET A 1 108 ? -1.468 7.609 8.422 1 98.94 108 MET A C 1
ATOM 914 O O . MET A 1 108 ? -0.562 8.258 7.895 1 98.94 108 MET A O 1
ATOM 918 N N . LYS A 1 109 ? -1.976 6.535 7.879 1 98.88 109 LYS A N 1
ATOM 919 C CA . LYS A 1 109 ? -1.539 6.09 6.559 1 98.88 109 LYS A CA 1
ATOM 920 C C . LYS A 1 109 ? -2.646 5.316 5.844 1 98.88 109 LYS A C 1
ATOM 922 O O . LYS A 1 109 ? -3.697 5.047 6.43 1 98.88 109 LYS A O 1
ATOM 927 N N . HIS A 1 110 ? -2.504 5.055 4.477 1 98.56 110 HIS A N 1
ATOM 928 C CA . HIS A 1 110 ? -3.344 4.289 3.561 1 98.56 110 HIS A CA 1
ATOM 929 C C . HIS A 1 110 ? -4.633 5.035 3.24 1 98.56 110 HIS A C 1
ATOM 931 O O . HIS A 1 110 ? -5.035 5.121 2.076 1 98.56 110 HIS A O 1
ATOM 937 N N . ARG A 1 111 ? -5.238 5.512 4.266 1 98.25 111 ARG A N 1
ATOM 938 C CA . ARG A 1 111 ? -6.434 6.336 4.164 1 98.25 111 ARG A CA 1
ATOM 939 C C . ARG A 1 111 ? -6.449 7.414 5.242 1 98.25 111 ARG A C 1
ATOM 941 O O . ARG A 1 111 ? -5.66 7.367 6.188 1 98.25 111 ARG A O 1
ATOM 948 N N . VAL A 1 112 ? -7.391 8.352 5.02 1 98.94 112 VAL A N 1
ATOM 949 C CA . VAL A 1 112 ? -7.586 9.359 6.055 1 98.94 112 VAL A CA 1
ATOM 950 C C . VAL A 1 112 ? -8.359 8.758 7.223 1 98.94 112 VAL A C 1
ATOM 952 O O . VAL A 1 112 ? -9.461 8.234 7.039 1 98.94 112 VAL A O 1
ATOM 955 N N . ASP A 1 113 ? -7.707 8.781 8.359 1 98.81 113 ASP A N 1
ATOM 956 C CA . ASP A 1 113 ? -8.367 8.477 9.625 1 98.81 113 ASP A CA 1
ATOM 957 C C . ASP A 1 113 ? -8.953 9.742 10.258 1 98.81 113 ASP A C 1
ATOM 959 O O . ASP A 1 113 ? -8.281 10.406 11.055 1 98.81 113 ASP A O 1
ATOM 963 N N . VAL A 1 114 ? -10.211 9.93 10.016 1 98.81 114 VAL A N 1
ATOM 964 C CA . VAL A 1 114 ? -10.836 11.195 10.383 1 98.81 114 VAL A CA 1
ATOM 965 C C . VAL A 1 114 ? -10.812 11.359 11.898 1 98.81 114 VAL A C 1
ATOM 967 O O . VAL A 1 114 ? -10.422 12.414 12.414 1 98.81 114 VAL A O 1
ATOM 970 N N . PRO A 1 115 ? -11.141 10.352 12.688 1 98.81 115 PRO A N 1
ATOM 971 C CA . PRO A 1 115 ? -11.047 10.516 14.141 1 98.81 115 PRO A CA 1
ATOM 972 C C . PRO A 1 115 ? -9.641 10.898 14.602 1 98.81 115 PRO A C 1
ATOM 974 O O . PRO A 1 115 ? -9.484 11.781 15.453 1 98.81 115 PRO A O 1
ATOM 977 N N . ALA A 1 116 ? -8.68 10.352 14.031 1 98.88 116 ALA A N 1
ATOM 978 C CA . ALA A 1 116 ? -7.297 10.664 14.398 1 98.88 116 ALA A CA 1
ATOM 979 C C . ALA A 1 116 ? -6.938 12.094 14.008 1 98.88 116 ALA A C 1
ATOM 981 O O . ALA A 1 116 ? -6.289 12.812 14.781 1 98.88 116 ALA A O 1
ATOM 982 N N . LEU A 1 117 ? -7.367 12.469 12.859 1 98.94 117 LEU A N 1
ATOM 983 C CA . LEU A 1 117 ? -7.113 13.82 12.383 1 98.94 117 LEU A CA 1
ATOM 984 C C . LEU A 1 117 ? -7.793 14.852 13.281 1 98.94 117 LEU A C 1
ATOM 986 O O . LEU A 1 117 ? -7.16 15.82 13.703 1 98.94 117 LEU A O 1
ATOM 990 N N . GLU A 1 118 ? -9.031 14.586 13.562 1 98.75 118 GLU A N 1
ATOM 991 C CA . GLU A 1 118 ? -9.797 15.516 14.398 1 98.75 118 GLU A CA 1
ATOM 992 C C . GLU A 1 118 ? -9.188 15.625 15.797 1 98.75 118 GLU A C 1
ATOM 994 O O . GLU A 1 118 ? -9.125 16.719 16.359 1 98.75 118 GLU A O 1
ATOM 999 N N . GLU A 1 119 ? -8.75 14.539 16.312 1 98.75 119 GLU A N 1
ATOM 1000 C CA . GLU A 1 119 ? -8.117 14.555 17.625 1 98.75 119 GLU A CA 1
ATOM 1001 C C . GLU A 1 119 ? -6.832 15.375 17.609 1 98.75 119 GLU A C 1
ATOM 1003 O O . GLU A 1 119 ? -6.59 16.172 18.516 1 98.75 119 GLU A O 1
ATOM 1008 N N . ALA A 1 120 ? -6.043 15.18 16.625 1 98.75 120 ALA A N 1
ATOM 1009 C CA . ALA A 1 120 ? -4.801 15.938 16.5 1 98.75 120 ALA A CA 1
ATOM 1010 C C . ALA A 1 120 ? -5.078 17.438 16.375 1 98.75 120 ALA A C 1
ATOM 1012 O O . ALA A 1 120 ? -4.398 18.25 17 1 98.75 120 ALA A O 1
ATOM 1013 N N . LEU A 1 121 ? -6.055 17.75 15.586 1 98.5 121 LEU A N 1
ATOM 1014 C CA . LEU A 1 121 ? -6.418 19.141 15.375 1 98.5 121 LEU A CA 1
ATOM 1015 C C . LEU A 1 121 ? -6.938 19.766 16.672 1 98.5 121 LEU A C 1
ATOM 1017 O O . LEU A 1 121 ? -6.57 20.891 17.016 1 98.5 121 LEU A O 1
ATOM 1021 N N . LYS A 1 122 ? -7.766 19.062 17.328 1 98.06 122 LYS A N 1
ATOM 1022 C CA . LYS A 1 122 ? -8.312 19.562 18.594 1 98.06 122 LYS A CA 1
ATOM 1023 C C . LYS A 1 122 ? -7.211 19.812 19.609 1 98.06 122 LYS A C 1
ATOM 1025 O O . LYS A 1 122 ? -7.207 20.844 20.281 1 98.06 122 LYS A O 1
ATOM 1030 N N . LYS A 1 123 ? -6.324 18.875 19.719 1 97.75 123 LYS A N 1
ATOM 1031 C CA . LYS A 1 123 ? -5.207 19.031 20.641 1 97.75 123 LYS A CA 1
ATOM 1032 C C . LYS A 1 123 ? -4.387 20.266 20.312 1 97.75 123 LYS A C 1
ATOM 1034 O O . LYS A 1 123 ? -3.98 21.016 21.203 1 97.75 123 LYS A O 1
ATOM 1039 N N . TRP A 1 124 ? -4.113 20.484 19.094 1 96.56 124 TRP A N 1
ATOM 1040 C CA . TRP A 1 124 ? -3.359 21.656 18.641 1 96.56 124 TRP A CA 1
ATOM 1041 C C . TRP A 1 124 ? -4.117 22.938 18.953 1 96.56 124 TRP A C 1
ATOM 1043 O O . TRP A 1 124 ? -3.537 23.906 19.453 1 96.56 124 TRP A O 1
ATOM 1053 N N . GLU A 1 125 ? -5.434 22.953 18.656 1 95.25 125 GLU A N 1
ATOM 1054 C CA . GLU A 1 125 ? -6.258 24.141 18.844 1 95.25 125 GLU A CA 1
ATOM 1055 C C . GLU A 1 125 ? -6.371 24.516 20.312 1 95.25 125 GLU A C 1
ATOM 1057 O O . GLU A 1 125 ? -6.473 25.688 20.656 1 95.25 125 GLU A O 1
ATOM 1062 N N . ASP A 1 126 ? -6.309 23.547 21.125 1 94.19 126 ASP A N 1
ATOM 1063 C CA . ASP A 1 126 ? -6.43 23.766 22.562 1 94.19 126 ASP A CA 1
ATOM 1064 C C . ASP A 1 126 ? -5.082 24.141 23.172 1 94.19 126 ASP A C 1
ATOM 1066 O O . ASP A 1 126 ? -5.02 24.578 24.328 1 94.19 126 ASP A O 1
ATOM 1070 N N . SER A 1 127 ? -4.102 23.844 22.391 1 87.75 127 SER A N 1
ATOM 1071 C CA . SER A 1 127 ? -2.771 24.156 22.891 1 87.75 127 SER A CA 1
ATOM 1072 C C . SER A 1 127 ? -2.494 25.656 22.828 1 87.75 127 SER A C 1
ATOM 1074 O O . SER A 1 127 ? -3.029 26.344 21.953 1 87.75 127 SER A O 1
ATOM 1076 N N . ASP A 1 128 ? -1.926 26.406 23.75 1 69.44 128 ASP A N 1
ATOM 1077 C CA . ASP A 1 128 ? -1.648 27.844 23.875 1 69.44 128 ASP A CA 1
ATOM 1078 C C . ASP A 1 128 ? -0.563 28.266 22.891 1 69.44 128 ASP A C 1
ATOM 1080 O O . ASP A 1 128 ? 0.366 27.516 22.609 1 69.44 128 ASP A O 1
ATOM 1084 N N . MET B 1 1 ? 2.201 -22.344 35.25 1 27.11 1 MET B N 1
ATOM 1085 C CA . MET B 1 1 ? 2.861 -22.484 33.938 1 27.11 1 MET B CA 1
ATOM 1086 C C . MET B 1 1 ? 1.836 -22.578 32.812 1 27.11 1 MET B C 1
ATOM 1088 O O . MET B 1 1 ? 1.273 -23.641 32.562 1 27.11 1 MET B O 1
ATOM 1092 N N . TRP B 1 2 ? 1.052 -21.469 32.469 1 27.97 2 TRP B N 1
ATOM 1093 C CA . TRP B 1 2 ? -0.23 -21.219 31.812 1 27.97 2 TRP B CA 1
ATOM 1094 C C . TRP B 1 2 ? -0.102 -21.328 30.297 1 27.97 2 TRP B C 1
ATOM 1096 O O . TRP B 1 2 ? 0.704 -20.625 29.672 1 27.97 2 TRP B O 1
ATOM 1106 N N . LEU B 1 3 ? -0.226 -22.578 29.641 1 27.08 3 LEU B N 1
ATOM 1107 C CA . LEU B 1 3 ? -0.168 -23.219 28.312 1 27.08 3 LEU B CA 1
ATOM 1108 C C . LEU B 1 3 ? -1.2 -22.609 27.375 1 27.08 3 LEU B C 1
ATOM 1110 O O . LEU B 1 3 ? -2.398 -22.859 27.516 1 27.08 3 LEU B O 1
ATOM 1114 N N . PHE B 1 4 ? -1.191 -21.266 27.156 1 28.91 4 PHE B N 1
ATOM 1115 C CA . PHE B 1 4 ? -2.154 -20.562 26.328 1 28.91 4 PHE B CA 1
ATOM 1116 C C . PHE B 1 4 ? -2.086 -21.047 24.891 1 28.91 4 PHE B C 1
ATOM 1118 O O . PHE B 1 4 ? -1.148 -20.719 24.156 1 28.91 4 PHE B O 1
ATOM 1125 N N . GLN B 1 5 ? -2.385 -22.391 24.531 1 28.62 5 GLN B N 1
ATOM 1126 C CA . GLN B 1 5 ? -2.434 -23.078 23.25 1 28.62 5 GLN B CA 1
ATOM 1127 C C . GLN B 1 5 ? -3.41 -22.391 22.297 1 28.62 5 GLN B C 1
ATOM 1129 O O . GLN B 1 5 ? -4.578 -22.188 22.641 1 28.62 5 GLN B O 1
ATOM 1134 N N . GLY B 1 6 ? -2.975 -21.344 21.531 1 26.62 6 GLY B N 1
ATOM 1135 C CA . GLY B 1 6 ? -3.547 -20.531 20.469 1 26.62 6 GLY B CA 1
ATOM 1136 C C . GLY B 1 6 ? -4.094 -21.344 19.312 1 26.62 6 GLY B C 1
ATOM 1137 O O . GLY B 1 6 ? -3.334 -21.938 18.547 1 26.62 6 GLY B O 1
ATOM 1138 N N . LEU B 1 7 ? -5.25 -22.062 19.281 1 28.52 7 LEU B N 1
ATOM 1139 C CA . LEU B 1 7 ? -5.926 -22.953 18.344 1 28.52 7 LEU B CA 1
ATOM 1140 C C . LEU B 1 7 ? -6.445 -22.156 17.141 1 28.52 7 LEU B C 1
ATOM 1142 O O . LEU B 1 7 ? -7.477 -21.484 17.234 1 28.52 7 LEU B O 1
ATOM 1146 N N . TYR B 1 8 ? -5.734 -21.078 16.625 1 30.78 8 TYR B N 1
ATOM 1147 C CA . TYR B 1 8 ? -6.328 -20.297 15.539 1 30.78 8 TYR B CA 1
ATOM 1148 C C . TYR B 1 8 ? -6.66 -21.188 14.344 1 30.78 8 TYR B C 1
ATOM 1150 O O . TYR B 1 8 ? -5.777 -21.828 13.773 1 30.78 8 TYR B O 1
ATOM 1158 N N . THR B 1 9 ? -7.98 -21.703 14.094 1 30.75 9 THR B N 1
ATOM 1159 C CA . THR B 1 9 ? -8.68 -22.656 13.227 1 30.75 9 THR B CA 1
ATOM 1160 C C . THR B 1 9 ? -8.539 -22.25 11.758 1 30.75 9 THR B C 1
ATOM 1162 O O . THR B 1 9 ? -8.461 -21.062 11.445 1 30.75 9 THR B O 1
ATOM 1165 N N . SER B 1 10 ? -8.055 -23.25 10.82 1 27.14 10 SER B N 1
ATOM 1166 C CA . SER B 1 10 ? -7.676 -23.75 9.508 1 27.14 10 SER B CA 1
ATOM 1167 C C . SER B 1 10 ? -8.828 -23.625 8.508 1 27.14 10 SER B C 1
ATOM 1169 O O . SER B 1 10 ? -8.711 -24.047 7.363 1 27.14 10 SER B O 1
ATOM 1171 N N . ASN B 1 11 ? -10.039 -23.078 8.828 1 28.12 11 ASN B N 1
ATOM 1172 C CA . ASN B 1 11 ? -11.148 -23.734 8.148 1 28.12 11 ASN B CA 1
ATOM 1173 C C . ASN B 1 11 ? -11.359 -23.172 6.746 1 28.12 11 ASN B C 1
ATOM 1175 O O . ASN B 1 11 ? -12.336 -23.5 6.078 1 28.12 11 ASN B O 1
ATOM 1179 N N . ILE B 1 12 ? -10.781 -21.969 6.406 1 29.98 12 ILE B N 1
ATOM 1180 C CA . ILE B 1 12 ? -11.625 -21.297 5.43 1 29.98 12 ILE B CA 1
ATOM 1181 C C . ILE B 1 12 ? -11.477 -21.953 4.062 1 29.98 12 ILE B C 1
ATOM 1183 O O . ILE B 1 12 ? -11.469 -21.281 3.033 1 29.98 12 ILE B O 1
ATOM 1187 N N . ILE B 1 13 ? -10.766 -23.234 3.936 1 30.69 13 ILE B N 1
ATOM 1188 C CA . ILE B 1 13 ? -10.234 -23.609 2.627 1 30.69 13 ILE B CA 1
ATOM 1189 C C . ILE B 1 13 ? -11.367 -24.094 1.731 1 30.69 13 ILE B C 1
ATOM 1191 O O . ILE B 1 13 ? -11.203 -24.203 0.514 1 30.69 13 ILE B O 1
ATOM 1195 N N . ASN B 1 14 ? -12.477 -24.516 2.137 1 28.31 14 ASN B N 1
ATOM 1196 C CA . ASN B 1 14 ? -13.109 -25.578 1.367 1 28.31 14 ASN B CA 1
ATOM 1197 C C . ASN B 1 14 ? -13.781 -25.031 0.11 1 28.31 14 ASN B C 1
ATOM 1199 O O . ASN B 1 14 ? -14.922 -24.547 0.165 1 28.31 14 ASN B O 1
ATOM 1203 N N . MET B 1 15 ? -13.203 -24.047 -0.544 1 28.11 15 MET B N 1
ATOM 1204 C CA . MET B 1 15 ? -14.023 -23.562 -1.652 1 28.11 15 MET B CA 1
ATOM 1205 C C . MET B 1 15 ? -14.375 -24.703 -2.6 1 28.11 15 MET B C 1
ATOM 1207 O O . MET B 1 15 ? -13.523 -25.531 -2.934 1 28.11 15 MET B O 1
ATOM 1211 N N . ILE B 1 16 ? -15.797 -24.938 -2.855 1 30.94 16 ILE B N 1
ATOM 1212 C CA . ILE B 1 16 ? -16.781 -25.828 -3.443 1 30.94 16 ILE B CA 1
ATOM 1213 C C . ILE B 1 16 ? -16.469 -26.047 -4.922 1 30.94 16 ILE B C 1
ATOM 1215 O O . ILE B 1 16 ? -16.625 -25.141 -5.738 1 30.94 16 ILE B O 1
ATOM 1219 N N . VAL B 1 17 ? -15.297 -26.469 -5.34 1 29.98 17 VAL B N 1
ATOM 1220 C CA . VAL B 1 17 ? -15.148 -26.719 -6.77 1 29.98 17 VAL B CA 1
ATOM 1221 C C . VAL B 1 17 ? -15.938 -27.969 -7.168 1 29.98 17 VAL B C 1
ATOM 1223 O O . VAL B 1 17 ? -15.555 -29.078 -6.824 1 29.98 17 VAL B O 1
ATOM 1226 N N . GLN B 1 18 ? -17.234 -28.109 -6.891 1 25.02 18 GLN B N 1
ATOM 1227 C CA . GLN B 1 18 ? -17.938 -29.375 -7.125 1 25.02 18 GLN B CA 1
ATOM 1228 C C . GLN B 1 18 ? -18.125 -29.625 -8.617 1 25.02 18 GLN B C 1
ATOM 1230 O O . GLN B 1 18 ? -18.938 -28.953 -9.266 1 25.02 18 GLN B O 1
ATOM 1235 N N . ARG B 1 19 ? -17.281 -29.547 -9.609 1 28.81 19 ARG B N 1
ATOM 1236 C CA . ARG B 1 19 ? -17.812 -29.875 -10.93 1 28.81 19 ARG B CA 1
ATOM 1237 C C . ARG B 1 19 ? -18.234 -31.344 -11 1 28.81 19 ARG B C 1
ATOM 1239 O O . ARG B 1 19 ? -17.531 -32.219 -10.508 1 28.81 19 ARG B O 1
ATOM 1246 N N . ARG B 1 20 ? -19.625 -31.719 -11.172 1 28.45 20 ARG B N 1
ATOM 1247 C CA . ARG B 1 20 ? -20.516 -32.875 -11.289 1 28.45 20 ARG B CA 1
ATOM 1248 C C . ARG B 1 20 ? -20.125 -33.75 -12.477 1 28.45 20 ARG B C 1
ATOM 1250 O O . ARG B 1 20 ? -20.203 -33.312 -13.625 1 28.45 20 ARG B O 1
ATOM 1257 N N . ALA B 1 21 ? -19.156 -34.688 -12.461 1 30.31 21 ALA B N 1
ATOM 1258 C CA . ALA B 1 21 ? -18.828 -35.562 -13.57 1 30.31 21 ALA B CA 1
ATOM 1259 C C . ALA B 1 21 ? -19.812 -36.75 -13.648 1 30.31 21 ALA B C 1
ATOM 1261 O O . ALA B 1 21 ? -19.844 -37.594 -12.766 1 30.31 21 ALA B O 1
ATOM 1262 N N . MET B 1 22 ? -21.094 -36.656 -14.055 1 29.34 22 MET B N 1
ATOM 1263 C CA . MET B 1 22 ? -22.016 -37.781 -14.086 1 29.34 22 MET B CA 1
ATOM 1264 C C . MET B 1 22 ? -21.609 -38.781 -15.18 1 29.34 22 MET B C 1
ATOM 1266 O O . MET B 1 22 ? -21.672 -38.469 -16.359 1 29.34 22 MET B O 1
ATOM 1270 N N . GLN B 1 23 ? -20.375 -39.438 -15.281 1 28.94 23 GLN B N 1
ATOM 1271 C CA . GLN B 1 23 ? -20.062 -40.281 -16.406 1 28.94 23 GLN B CA 1
ATOM 1272 C C . GLN B 1 23 ? -20.891 -41.594 -16.359 1 28.94 23 GLN B C 1
ATOM 1274 O O . GLN B 1 23 ? -21.125 -42.125 -15.281 1 28.94 23 GLN B O 1
ATOM 1279 N N . GLY B 1 24 ? -21.906 -41.812 -17.344 1 30.59 24 GLY B N 1
ATOM 1280 C CA . GLY B 1 24 ? -22.719 -42.938 -17.844 1 30.59 24 GLY B CA 1
ATOM 1281 C C . GLY B 1 24 ? -21.922 -44.219 -18.062 1 30.59 24 GLY B C 1
ATOM 1282 O O . GLY B 1 24 ? -20.797 -44.156 -18.547 1 30.59 24 GLY B O 1
ATOM 1283 N N . ALA B 1 25 ? -22.016 -45.281 -17.234 1 35.56 25 ALA B N 1
ATOM 1284 C CA . ALA B 1 25 ? -21.266 -46.562 -17.125 1 35.56 25 ALA B CA 1
ATOM 1285 C C . ALA B 1 25 ? -21.625 -47.5 -18.25 1 35.56 25 ALA B C 1
ATOM 1287 O O . ALA B 1 25 ? -22.703 -48.125 -18.234 1 35.56 25 ALA B O 1
ATOM 1288 N N . LEU B 1 26 ? -21.641 -47.094 -19.609 1 39.16 26 LEU B N 1
ATOM 1289 C CA . LEU B 1 26 ? -21.969 -48.156 -20.562 1 39.16 26 LEU B CA 1
ATOM 1290 C C . LEU B 1 26 ? -21.047 -49.344 -20.359 1 39.16 26 LEU B C 1
ATOM 1292 O O . LEU B 1 26 ? -19.828 -49.188 -20.203 1 39.16 26 LEU B O 1
ATOM 1296 N N . TRP B 1 27 ? -21.641 -50.562 -20.141 1 33.09 27 TRP B N 1
ATOM 1297 C CA . TRP B 1 27 ? -21.141 -51.875 -19.734 1 33.09 27 TRP B CA 1
ATOM 1298 C C . TRP B 1 27 ? -20.297 -52.469 -20.828 1 33.09 27 TRP B C 1
ATOM 1300 O O . TRP B 1 27 ? -19.953 -53.656 -20.766 1 33.09 27 TRP B O 1
ATOM 1310 N N . VAL B 1 28 ? -19.594 -51.75 -21.75 1 39.19 28 VAL B N 1
ATOM 1311 C CA . VAL B 1 28 ? -18.953 -52.406 -22.875 1 39.19 28 VAL B CA 1
ATOM 1312 C C . VAL B 1 28 ? -17.969 -53.469 -22.375 1 39.19 28 VAL B C 1
ATOM 1314 O O . VAL B 1 28 ? -17.156 -53.219 -21.5 1 39.19 28 VAL B O 1
ATOM 1317 N N . ILE B 1 29 ? -18.328 -54.812 -22.562 1 44.47 29 ILE B N 1
ATOM 1318 C CA . ILE B 1 29 ? -17.609 -56.031 -22.297 1 44.47 29 ILE B CA 1
ATOM 1319 C C . ILE B 1 29 ? -16.234 -56 -22.953 1 44.47 29 ILE B C 1
ATOM 1321 O O . ILE B 1 29 ? -16.125 -55.969 -24.188 1 44.47 29 ILE B O 1
ATOM 1325 N N . ARG B 1 30 ? -15.312 -55.188 -22.734 1 41.5 30 ARG B N 1
ATOM 1326 C CA . ARG B 1 30 ? -14.039 -54.938 -23.406 1 41.5 30 ARG B CA 1
ATOM 1327 C C . ARG B 1 30 ? -13.109 -56.125 -23.297 1 41.5 30 ARG B C 1
ATOM 1329 O O . ARG B 1 30 ? -13.109 -56.844 -22.281 1 41.5 30 ARG B O 1
ATOM 1336 N N . HIS B 1 31 ? -12.641 -56.812 -24.547 1 47.41 31 HIS B N 1
ATOM 1337 C CA . HIS B 1 31 ? -11.469 -57.625 -24.906 1 47.41 31 HIS B CA 1
ATOM 1338 C C . HIS B 1 31 ? -10.305 -57.312 -23.984 1 47.41 31 HIS B C 1
ATOM 1340 O O . HIS B 1 31 ? -10.234 -56.25 -23.375 1 47.41 31 HIS B O 1
ATOM 1346 N N . GLY B 1 32 ? -9.516 -58.469 -23.562 1 45.78 32 GLY B N 1
ATOM 1347 C CA . GLY B 1 32 ? -8.414 -58.5 -22.625 1 45.78 32 GLY B CA 1
ATOM 1348 C C . GLY B 1 32 ? -7.289 -57.562 -22.969 1 45.78 32 GLY B C 1
ATOM 1349 O O . GLY B 1 32 ? -6.195 -58 -23.344 1 45.78 32 GLY B O 1
ATOM 1350 N N . GLY B 1 33 ? -7.492 -56.531 -23.719 1 44.31 33 GLY B N 1
ATOM 1351 C CA . GLY B 1 33 ? -6.328 -55.719 -24 1 44.31 33 GLY B CA 1
ATOM 1352 C C . GLY B 1 33 ? -5.426 -55.531 -22.797 1 44.31 33 GLY B C 1
ATOM 1353 O O . GLY B 1 33 ? -5.875 -55.656 -21.656 1 44.31 33 GLY B O 1
ATOM 1354 N N . HIS B 1 34 ? -4.195 -56.25 -22.875 1 52.75 34 HIS B N 1
ATOM 1355 C CA . HIS B 1 34 ? -3.219 -55.812 -21.875 1 52.75 34 HIS B CA 1
ATOM 1356 C C . HIS B 1 34 ? -3.436 -54.344 -21.5 1 52.75 34 HIS B C 1
ATOM 1358 O O . HIS B 1 34 ? -3.629 -53.5 -22.359 1 52.75 34 HIS B O 1
ATOM 1364 N N . PRO B 1 35 ? -4.105 -54.156 -20.359 1 50.78 35 PRO B N 1
ATOM 1365 C CA . PRO B 1 35 ? -4.219 -52.75 -20.062 1 50.78 35 PRO B CA 1
ATOM 1366 C C . PRO B 1 35 ? -2.893 -52 -20.219 1 50.78 35 PRO B C 1
ATOM 1368 O O . PRO B 1 35 ? -1.877 -52.406 -19.641 1 50.78 35 PRO B O 1
ATOM 137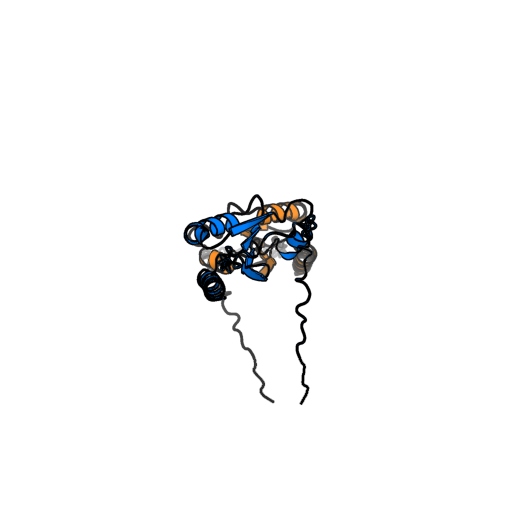1 N N . THR B 1 36 ? -2.373 -51.781 -21.531 1 54.19 36 THR B N 1
ATOM 1372 C CA . THR B 1 36 ? -1.309 -50.781 -21.5 1 54.19 36 THR B CA 1
ATOM 1373 C C . THR B 1 36 ? -1.53 -49.812 -20.344 1 54.19 36 THR B C 1
ATOM 1375 O O . THR B 1 36 ? -2.596 -49.188 -20.25 1 54.19 36 THR B O 1
ATOM 1378 N N . PHE B 1 37 ? -1.082 -50.312 -19.266 1 51.88 37 PHE B N 1
ATOM 1379 C CA . PHE B 1 37 ? -1.02 -49.281 -18.25 1 51.88 37 PHE B CA 1
ATOM 1380 C C . PHE B 1 37 ? -0.592 -47.938 -18.875 1 51.88 37 PHE B C 1
ATOM 1382 O O . PHE B 1 37 ? 0.553 -47.812 -19.297 1 51.88 37 PHE B O 1
ATOM 1389 N N . ARG B 1 38 ? -1.309 -47.438 -19.766 1 50.25 38 ARG B N 1
ATOM 1390 C CA . ARG B 1 38 ? -0.98 -46.094 -20.141 1 50.25 38 ARG B CA 1
ATOM 1391 C C . ARG B 1 38 ? -0.466 -45.281 -18.953 1 50.25 38 ARG B C 1
ATOM 1393 O O . ARG B 1 38 ? -1.18 -45.125 -17.953 1 50.25 38 ARG B O 1
ATOM 1400 N N . LEU B 1 39 ? 0.727 -45.594 -18.547 1 51.81 39 LEU B N 1
ATOM 1401 C CA . LEU B 1 39 ? 1.311 -44.594 -17.656 1 51.81 39 LEU B CA 1
ATOM 1402 C C . LEU B 1 39 ? 0.798 -43.188 -17.969 1 51.81 39 LEU B C 1
ATOM 1404 O O . LEU B 1 39 ? 1.032 -42.688 -19.078 1 51.81 39 LEU B O 1
ATOM 1408 N N . TYR B 1 40 ? -0.45 -43.031 -17.844 1 50.91 40 TYR B N 1
ATOM 1409 C CA . TYR B 1 40 ? -0.902 -41.656 -17.938 1 50.91 40 TYR B CA 1
ATOM 1410 C C . TYR B 1 40 ? 0.12 -40.688 -17.328 1 50.91 40 TYR B C 1
ATOM 1412 O O . TYR B 1 40 ? 0.428 -40.781 -16.141 1 50.91 40 TYR B O 1
ATOM 1420 N N . SER B 1 41 ? 1.325 -40.562 -18 1 53.88 41 SER B N 1
ATOM 1421 C CA . SER B 1 41 ? 2.172 -39.469 -17.547 1 53.88 41 SER B CA 1
ATOM 1422 C C . SER B 1 41 ? 1.334 -38.312 -17 1 53.88 41 SER B C 1
ATOM 1424 O O . SER B 1 41 ? 0.433 -37.812 -17.688 1 53.88 41 SER B O 1
ATOM 1426 N N . THR B 1 42 ? 0.816 -38.438 -15.867 1 59.81 42 THR B N 1
ATOM 1427 C CA . THR B 1 42 ? 0.05 -37.344 -15.32 1 59.81 42 THR B CA 1
ATOM 1428 C C . THR B 1 42 ? 0.836 -36.031 -15.438 1 59.81 42 THR B C 1
ATOM 1430 O O . THR B 1 42 ? 1.868 -35.875 -14.781 1 59.81 42 THR B O 1
ATOM 1433 N N . ARG B 1 43 ? 1.034 -35.531 -16.688 1 70.31 43 ARG B N 1
ATOM 1434 C CA . ARG B 1 43 ? 1.695 -34.25 -16.906 1 70.31 43 ARG B CA 1
ATOM 1435 C C . ARG B 1 43 ? 1.298 -33.219 -15.844 1 70.31 43 ARG B C 1
ATOM 1437 O O . ARG B 1 43 ? 0.109 -33 -15.602 1 70.31 43 ARG B O 1
ATOM 1444 N N . LYS B 1 44 ? 2.211 -33.031 -14.938 1 85.19 44 LYS B N 1
ATOM 1445 C CA . LYS B 1 44 ? 2.033 -32.062 -13.867 1 85.19 44 LYS B CA 1
ATOM 1446 C C . LYS B 1 44 ? 1.611 -30.703 -14.414 1 85.19 44 LYS B C 1
ATOM 1448 O O . LYS B 1 44 ? 2.297 -30.141 -15.266 1 85.19 44 LYS B O 1
ATOM 1453 N N . THR B 1 45 ? 0.417 -30.344 -14.32 1 92.56 45 THR B N 1
ATOM 1454 C CA . THR B 1 45 ? -0.064 -29.031 -14.75 1 92.56 45 THR B CA 1
ATOM 1455 C C . THR B 1 45 ? 0.682 -27.906 -14.023 1 92.56 45 THR B C 1
ATOM 1457 O O . THR B 1 45 ? 1.175 -28.109 -12.906 1 92.56 45 THR B O 1
ATOM 1460 N N . LEU B 1 46 ? 0.877 -26.844 -14.711 1 97.38 46 LEU B N 1
ATOM 1461 C CA . LEU B 1 46 ? 1.574 -25.703 -14.117 1 97.38 46 LEU B CA 1
ATOM 1462 C C . LEU B 1 46 ? 0.827 -25.188 -12.891 1 97.38 46 LEU B C 1
ATOM 1464 O O . LEU B 1 46 ? -0.406 -25.203 -12.859 1 97.38 46 LEU B O 1
ATOM 1468 N N . PRO B 1 47 ? 1.6 -24.781 -11.906 1 98.38 47 PRO B N 1
ATOM 1469 C CA . PRO B 1 47 ? 0.927 -24.141 -10.773 1 98.38 47 PRO B CA 1
ATOM 1470 C C . PRO B 1 47 ? 0.26 -22.828 -11.141 1 98.38 47 PRO B C 1
ATOM 1472 O O . PRO B 1 47 ? 0.522 -22.281 -12.211 1 98.38 47 PRO B O 1
ATOM 1475 N N . VAL B 1 48 ? -0.637 -22.344 -10.18 1 98.88 48 VAL B N 1
ATOM 1476 C CA . VAL B 1 48 ? -1.346 -21.094 -10.406 1 98.88 48 VAL B CA 1
ATOM 1477 C C . VAL B 1 48 ? -0.788 -20 -9.492 1 98.88 48 VAL B C 1
ATOM 1479 O O . VAL B 1 48 ? -0.678 -20.203 -8.281 1 98.88 48 VAL B O 1
ATOM 1482 N N . LEU B 1 49 ? -0.399 -18.922 -10.062 1 98.94 49 LEU B N 1
ATOM 1483 C CA . LEU B 1 49 ? -0.098 -17.703 -9.328 1 98.94 49 LEU B CA 1
ATOM 1484 C C . LEU B 1 49 ? -1.227 -16.688 -9.477 1 98.94 49 LEU B C 1
ATOM 1486 O O . LEU B 1 49 ? -1.469 -16.188 -10.57 1 98.94 49 LEU B O 1
ATOM 1490 N N . THR B 1 50 ? -1.906 -16.438 -8.367 1 99 50 THR B N 1
ATOM 1491 C CA . THR B 1 50 ? -2.996 -15.477 -8.391 1 99 50 THR B CA 1
ATOM 1492 C C . THR B 1 50 ? -2.508 -14.102 -7.941 1 99 50 THR B C 1
ATOM 1494 O O . THR B 1 50 ? -1.903 -13.969 -6.875 1 99 50 THR B O 1
ATOM 1497 N N . LEU B 1 51 ? -2.721 -13.172 -8.758 1 99 51 LEU B N 1
ATOM 1498 C CA . LEU B 1 51 ? -2.426 -11.773 -8.461 1 99 51 LEU B CA 1
ATOM 1499 C C . LEU B 1 51 ? -3.699 -11.008 -8.109 1 99 51 LEU B C 1
ATOM 1501 O O . LEU B 1 51 ? -4.598 -10.883 -8.945 1 99 51 LEU B O 1
ATOM 1505 N N . TYR B 1 52 ? -3.824 -10.562 -6.898 1 98.94 52 TYR B N 1
ATOM 1506 C CA . TYR B 1 52 ? -4.852 -9.594 -6.535 1 98.94 52 TYR B CA 1
ATOM 1507 C C . TYR B 1 52 ? -4.422 -8.18 -6.902 1 98.94 52 TYR B C 1
ATOM 1509 O O . TYR B 1 52 ? -3.367 -7.711 -6.465 1 98.94 52 TYR B O 1
ATOM 1517 N N . THR B 1 53 ? -5.203 -7.527 -7.711 1 98.81 53 THR B N 1
ATOM 1518 C CA . THR B 1 53 ? -4.891 -6.258 -8.359 1 98.81 53 THR B CA 1
ATOM 1519 C C . THR B 1 53 ? -6.129 -5.371 -8.438 1 98.81 53 THR B C 1
ATOM 1521 O O . THR B 1 53 ? -7.16 -5.68 -7.836 1 98.81 53 THR B O 1
ATOM 1524 N N . LYS B 1 54 ? -5.879 -4.18 -9.117 1 97.94 54 LYS B N 1
ATOM 1525 C CA . LYS B 1 54 ? -6.98 -3.293 -9.477 1 97.94 54 LYS B CA 1
ATOM 1526 C C . LYS B 1 54 ? -6.672 -2.516 -10.758 1 97.94 54 LYS B C 1
ATOM 1528 O O . LYS B 1 54 ? -5.574 -2.629 -11.305 1 97.94 54 LYS B O 1
ATOM 1533 N N . GLU B 1 55 ? -7.633 -1.896 -11.305 1 93.31 55 GLU B N 1
ATOM 1534 C CA . GLU B 1 55 ? -7.496 -1.235 -12.594 1 93.31 55 GLU B CA 1
ATOM 1535 C C . GLU B 1 55 ? -6.336 -0.242 -12.586 1 93.31 55 GLU B C 1
ATOM 1537 O O . GLU B 1 55 ? -5.484 -0.268 -13.477 1 93.31 55 GLU B O 1
ATOM 1542 N N . VAL B 1 56 ? -6.297 0.619 -11.703 1 94.69 56 VAL B N 1
ATOM 1543 C CA . VAL B 1 56 ? -5.211 1.59 -11.625 1 94.69 56 VAL B CA 1
ATOM 1544 C C . VAL B 1 56 ? -4.312 1.27 -10.43 1 94.69 56 VAL B C 1
ATOM 1546 O O . VAL B 1 56 ? -4.59 1.695 -9.305 1 94.69 56 VAL B O 1
ATOM 1549 N N . CYS B 1 57 ? -3.248 0.594 -10.82 1 97.06 57 CYS B N 1
ATOM 1550 C CA . CYS B 1 57 ? -2.305 0.198 -9.773 1 97.06 57 CYS B CA 1
ATOM 1551 C C . CYS B 1 57 ? -0.893 0.08 -10.336 1 97.06 57 CYS B C 1
ATOM 1553 O O . CYS B 1 57 ? -0.504 -0.979 -10.836 1 97.06 57 CYS B O 1
ATOM 1555 N N . PRO B 1 58 ? -0.092 1.134 -10.234 1 96.69 58 PRO B N 1
ATOM 1556 C CA . PRO B 1 58 ? 1.273 1.132 -10.758 1 96.69 58 PRO B CA 1
ATOM 1557 C C . PRO B 1 58 ? 2.143 0.034 -10.156 1 96.69 58 PRO B C 1
ATOM 1559 O O . PRO B 1 58 ? 2.939 -0.591 -10.859 1 96.69 58 PRO B O 1
ATOM 1562 N N . LEU B 1 59 ? 1.995 -0.204 -8.891 1 97.06 59 LEU B N 1
ATOM 1563 C CA . LEU B 1 59 ? 2.762 -1.257 -8.234 1 97.06 59 LEU B CA 1
ATOM 1564 C C . LEU B 1 59 ? 2.434 -2.621 -8.828 1 97.06 59 LEU B C 1
ATOM 1566 O O . LEU B 1 59 ? 3.318 -3.467 -8.984 1 97.06 59 LEU B O 1
ATOM 1570 N N . CYS B 1 60 ? 1.188 -2.795 -9.117 1 98.56 60 CYS B N 1
ATOM 1571 C CA . CYS B 1 60 ? 0.77 -4.051 -9.727 1 98.56 60 CYS B CA 1
ATOM 1572 C C . CYS B 1 60 ? 1.33 -4.184 -11.133 1 98.56 60 CYS B C 1
ATOM 1574 O O . CYS B 1 60 ? 1.728 -5.273 -11.547 1 98.56 60 CYS B O 1
ATOM 1576 N N . ASP B 1 61 ? 1.392 -3.168 -11.828 1 98.06 61 ASP B N 1
ATOM 1577 C CA . ASP B 1 61 ? 1.981 -3.166 -13.164 1 98.06 61 ASP B CA 1
ATOM 1578 C C . ASP B 1 61 ? 3.471 -3.494 -13.102 1 98.06 61 ASP B C 1
ATOM 1580 O O . ASP B 1 61 ? 3.969 -4.293 -13.898 1 98.06 61 ASP B O 1
ATOM 1584 N N . ASP B 1 62 ? 4.078 -2.854 -12.203 1 97.88 62 ASP B N 1
ATOM 1585 C CA . ASP B 1 62 ? 5.492 -3.152 -12.008 1 97.88 62 ASP B CA 1
ATOM 1586 C C . ASP B 1 62 ? 5.703 -4.637 -11.711 1 97.88 62 ASP B C 1
ATOM 1588 O O . ASP B 1 62 ? 6.625 -5.254 -12.25 1 97.88 62 ASP B O 1
ATOM 1592 N N . ALA B 1 63 ? 4.895 -5.18 -10.875 1 98.81 63 ALA B N 1
ATOM 1593 C CA . ALA B 1 63 ? 5.012 -6.586 -10.492 1 98.81 63 ALA B CA 1
ATOM 1594 C C . ALA B 1 63 ? 4.832 -7.496 -11.703 1 98.81 63 ALA B C 1
ATOM 1596 O O . ALA B 1 63 ? 5.57 -8.469 -11.867 1 98.81 63 ALA B O 1
ATOM 1597 N N . LYS B 1 64 ? 3.863 -7.184 -12.523 1 98.88 64 LYS B N 1
ATOM 1598 C CA . LYS B 1 64 ? 3.619 -7.973 -13.727 1 98.88 64 LYS B CA 1
ATOM 1599 C C . LYS B 1 64 ? 4.832 -7.957 -14.648 1 98.88 64 LYS B C 1
ATOM 1601 O O . LYS B 1 64 ? 5.156 -8.969 -15.281 1 98.88 64 LYS B O 1
ATOM 1606 N N . GLU B 1 65 ? 5.488 -6.863 -14.711 1 98.81 65 GLU B N 1
ATOM 1607 C CA . GLU B 1 65 ? 6.688 -6.758 -15.539 1 98.81 65 GLU B CA 1
ATOM 1608 C C . GLU B 1 65 ? 7.801 -7.66 -15.016 1 98.81 65 GLU B C 1
ATOM 1610 O O . GLU B 1 65 ? 8.477 -8.336 -15.789 1 98.81 65 GLU B O 1
ATOM 1615 N N . VAL B 1 66 ? 7.961 -7.676 -13.742 1 98.81 66 VAL B N 1
ATOM 1616 C CA . VAL B 1 66 ? 8.992 -8.492 -13.102 1 98.81 66 VAL B CA 1
ATOM 1617 C C . VAL B 1 66 ? 8.719 -9.969 -13.359 1 98.81 66 VAL B C 1
ATOM 1619 O O . VAL B 1 66 ? 9.641 -10.773 -13.484 1 98.81 66 VAL B O 1
ATOM 1622 N N . LEU B 1 67 ? 7.5 -10.305 -13.523 1 98.88 67 LEU B N 1
ATOM 1623 C CA . LEU B 1 67 ? 7.098 -11.703 -13.633 1 98.88 67 LEU B CA 1
ATOM 1624 C C . LEU B 1 67 ? 7.297 -12.219 -15.055 1 98.88 67 LEU B C 1
ATOM 1626 O O . LEU B 1 67 ? 7.254 -13.43 -15.297 1 98.88 67 LEU B O 1
ATOM 1630 N N . ILE B 1 68 ? 7.516 -11.398 -16 1 98.88 68 ILE B N 1
ATOM 1631 C CA . ILE B 1 68 ? 7.531 -11.75 -17.422 1 98.88 68 ILE B CA 1
ATOM 1632 C C . ILE B 1 68 ? 8.508 -12.898 -17.656 1 98.88 68 ILE B C 1
ATOM 1634 O O . ILE B 1 68 ? 8.148 -13.906 -18.266 1 98.88 68 ILE B O 1
ATOM 1638 N N . PRO B 1 69 ? 9.727 -12.906 -17.094 1 98.62 69 PRO B N 1
ATOM 1639 C CA . PRO B 1 69 ? 10.664 -13.992 -17.359 1 98.62 69 PRO B CA 1
ATOM 1640 C C . PRO B 1 69 ? 10.219 -15.32 -16.75 1 98.62 69 PRO B C 1
ATOM 1642 O O . PRO B 1 69 ? 10.734 -16.375 -17.125 1 98.62 69 PRO B O 1
ATOM 1645 N N . TYR B 1 70 ? 9.242 -15.273 -15.875 1 98.75 70 TYR B N 1
ATOM 1646 C CA . TYR B 1 70 ? 8.844 -16.469 -15.148 1 98.75 70 TYR B CA 1
ATOM 1647 C C . TYR B 1 70 ? 7.5 -17 -15.648 1 98.75 70 TYR B C 1
ATOM 1649 O O . TYR B 1 70 ? 7.023 -18.031 -15.188 1 98.75 70 TYR B O 1
ATOM 1657 N N . ARG B 1 71 ? 6.957 -16.422 -16.656 1 98.56 71 ARG B N 1
ATOM 1658 C CA . ARG B 1 71 ? 5.578 -16.688 -17.062 1 98.56 71 ARG B CA 1
ATOM 1659 C C . ARG B 1 71 ? 5.43 -18.094 -17.609 1 98.56 71 ARG B C 1
ATOM 1661 O O . ARG B 1 71 ? 4.328 -18.656 -17.625 1 98.56 71 ARG B O 1
ATOM 1668 N N . HIS B 1 72 ? 6.496 -18.75 -18 1 98.25 72 HIS B N 1
ATOM 1669 C CA . HIS B 1 72 ? 6.461 -20.109 -18.547 1 98.25 72 HIS B CA 1
ATOM 1670 C C . HIS B 1 72 ? 6.379 -21.141 -17.422 1 98.25 72 HIS B C 1
ATOM 1672 O O . HIS B 1 72 ? 6.141 -22.328 -17.688 1 98.25 72 HIS B O 1
ATOM 1678 N N . ARG B 1 73 ? 6.484 -20.672 -16.219 1 98.25 73 ARG B N 1
ATOM 1679 C CA . ARG B 1 73 ? 6.621 -21.625 -15.125 1 98.25 73 ARG B CA 1
ATOM 1680 C C . ARG B 1 73 ? 5.34 -21.688 -14.297 1 98.25 73 ARG B C 1
ATOM 1682 O O . ARG B 1 73 ? 5.234 -22.5 -13.375 1 98.25 73 ARG B O 1
ATOM 1689 N N . PHE B 1 74 ? 4.359 -20.781 -14.602 1 98.81 74 PHE B N 1
ATOM 1690 C CA . PHE B 1 74 ? 3.076 -20.781 -13.906 1 98.81 74 PHE B CA 1
ATOM 1691 C C . PHE B 1 74 ? 1.99 -20.172 -14.789 1 98.81 74 PHE B C 1
ATOM 1693 O O . PHE B 1 74 ? 2.287 -19.516 -15.781 1 98.81 74 PHE B O 1
ATOM 1700 N N . ASN B 1 75 ? 0.735 -20.547 -14.414 1 98.75 75 ASN B N 1
ATOM 1701 C CA . ASN B 1 75 ? -0.412 -19.828 -14.945 1 98.75 75 ASN B CA 1
ATOM 1702 C C . ASN B 1 75 ? -0.76 -18.625 -14.07 1 98.75 75 ASN B C 1
ATOM 1704 O O . ASN B 1 75 ? -1.012 -18.766 -12.875 1 98.75 75 ASN B O 1
ATOM 1708 N N . LEU B 1 76 ? -0.77 -17.469 -14.695 1 98.88 76 LEU B N 1
ATOM 1709 C CA . LEU B 1 76 ? -1.096 -16.266 -13.945 1 98.88 76 LEU B CA 1
ATOM 1710 C C . LEU B 1 76 ? -2.59 -15.961 -14.016 1 98.88 76 LEU B C 1
ATOM 1712 O O . LEU B 1 76 ? -3.148 -15.828 -15.109 1 98.88 76 LEU B O 1
ATOM 1716 N N . GLU B 1 77 ? -3.18 -15.906 -12.875 1 98.88 77 GLU B N 1
ATOM 1717 C CA . GLU B 1 77 ? -4.562 -15.453 -12.766 1 98.88 77 GLU B CA 1
ATOM 1718 C C . GLU B 1 77 ? -4.652 -14.117 -12.031 1 98.88 77 GLU B C 1
ATOM 1720 O O . GLU B 1 77 ? -3.973 -13.906 -11.031 1 98.88 77 GLU B O 1
ATOM 1725 N N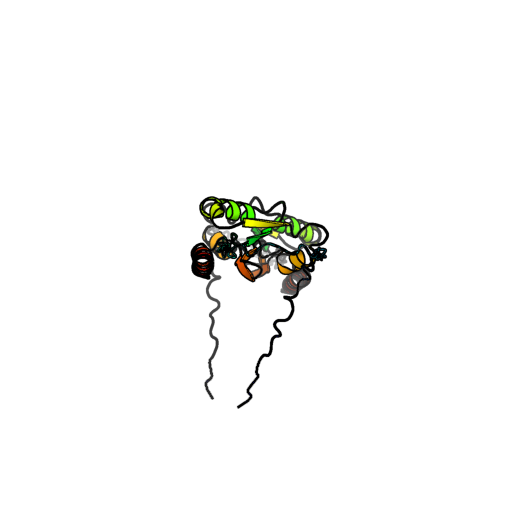 . GLU B 1 78 ? -5.445 -13.258 -12.547 1 98.81 78 GLU B N 1
ATOM 1726 C CA . GLU B 1 78 ? -5.605 -11.938 -11.93 1 98.81 78 GLU B CA 1
ATOM 1727 C C . GLU B 1 78 ? -7.008 -11.766 -11.359 1 98.81 78 GLU B C 1
ATOM 1729 O O . GLU B 1 78 ? -7.992 -12.172 -11.977 1 98.81 78 GLU B O 1
ATOM 1734 N N . VAL B 1 79 ? -7.086 -11.25 -10.242 1 98.88 79 VAL B N 1
ATOM 1735 C CA . VAL B 1 79 ? -8.344 -10.891 -9.586 1 98.88 79 VAL B CA 1
ATOM 1736 C C . VAL B 1 79 ? -8.391 -9.383 -9.352 1 98.88 79 VAL B C 1
ATOM 1738 O O . VAL B 1 79 ? -7.605 -8.852 -8.555 1 98.88 79 VAL B O 1
ATOM 1741 N N . ASP B 1 80 ? -9.266 -8.758 -10.039 1 98.81 80 ASP B N 1
ATOM 1742 C CA . ASP B 1 80 ? -9.516 -7.348 -9.758 1 98.81 80 ASP B CA 1
ATOM 1743 C C . ASP B 1 80 ? -10.398 -7.184 -8.523 1 98.81 80 ASP B C 1
ATOM 1745 O O . ASP B 1 80 ? -11.594 -7.488 -8.562 1 98.81 80 ASP B O 1
ATOM 1749 N N . ILE B 1 81 ? -9.789 -6.609 -7.543 1 98.69 81 ILE B N 1
ATOM 1750 C CA . ILE B 1 81 ? -10.461 -6.621 -6.246 1 98.69 81 ILE B CA 1
ATOM 1751 C C . ILE B 1 81 ? -11.578 -5.578 -6.23 1 98.69 81 ILE B C 1
ATOM 1753 O O . ILE B 1 81 ? -12.398 -5.555 -5.316 1 98.69 81 ILE B O 1
ATOM 1757 N N . THR B 1 82 ? -11.648 -4.691 -7.277 1 98.06 82 THR B N 1
ATOM 1758 C CA . THR B 1 82 ? -12.641 -3.623 -7.281 1 98.06 82 THR B CA 1
ATOM 1759 C C . THR B 1 82 ? -13.914 -4.07 -7.996 1 98.06 82 THR B C 1
ATOM 1761 O O . THR B 1 82 ? -14.922 -3.357 -7.988 1 98.06 82 THR B O 1
ATOM 1764 N N . LYS B 1 83 ? -13.875 -5.211 -8.555 1 98.31 83 LYS B N 1
ATOM 1765 C CA . LYS B 1 83 ? -15.047 -5.699 -9.273 1 98.31 83 LYS B CA 1
ATOM 1766 C C . LYS B 1 83 ? -16.109 -6.203 -8.297 1 98.31 83 LYS B C 1
ATOM 1768 O O . LYS B 1 83 ? -15.781 -6.73 -7.23 1 98.31 83 LYS B O 1
ATOM 1773 N N . PRO B 1 84 ? -17.406 -6.133 -8.844 1 97 84 PRO B N 1
ATOM 1774 C CA . PRO B 1 84 ? -18.484 -6.715 -8.031 1 97 84 PRO B CA 1
ATOM 1775 C C . PRO B 1 84 ? -18.266 -8.195 -7.734 1 97 84 PRO B C 1
ATOM 1777 O O . PRO B 1 84 ? -17.812 -8.945 -8.609 1 97 84 PRO B O 1
ATOM 1780 N N . GLY B 1 85 ? -18.438 -8.656 -6.578 1 97.62 85 GLY B N 1
ATOM 1781 C CA . GLY B 1 85 ? -18.25 -10.039 -6.184 1 97.62 85 GLY B CA 1
ATOM 1782 C C . GLY B 1 85 ? -16.938 -10.281 -5.473 1 97.62 85 GLY B C 1
ATOM 1783 O O . GLY B 1 85 ? -16.703 -11.375 -4.941 1 97.62 85 GLY B O 1
ATOM 1784 N N . ASN B 1 86 ? -16.109 -9.25 -5.508 1 98.06 86 ASN B N 1
ATOM 1785 C CA . ASN B 1 86 ? -14.781 -9.406 -4.914 1 98.06 86 ASN B CA 1
ATOM 1786 C C . ASN B 1 86 ? -14.617 -8.523 -3.678 1 98.06 86 ASN B C 1
ATOM 1788 O O . ASN B 1 86 ? -13.5 -8.133 -3.338 1 98.06 86 ASN B O 1
ATOM 1792 N N . LYS B 1 87 ? -15.672 -8.219 -3.027 1 97.94 87 LYS B N 1
ATOM 1793 C CA . LYS B 1 87 ? -15.656 -7.312 -1.885 1 97.94 87 LYS B CA 1
ATOM 1794 C C . LYS B 1 87 ? -14.766 -7.852 -0.767 1 97.94 87 LYS B C 1
ATOM 1796 O O . LYS B 1 87 ? -14.125 -7.078 -0.054 1 97.94 87 LYS B O 1
ATOM 1801 N N . GLN B 1 88 ? -14.781 -9.164 -0.616 1 98.31 88 GLN B N 1
ATOM 1802 C CA . GLN B 1 88 ? -13.961 -9.766 0.43 1 98.31 88 GLN B CA 1
ATOM 1803 C C . GLN B 1 88 ? -12.477 -9.5 0.185 1 98.31 88 GLN B C 1
ATOM 1805 O O . GLN B 1 88 ? -11.719 -9.25 1.126 1 98.31 88 GLN B O 1
ATOM 1810 N N . TRP B 1 89 ? -12.055 -9.492 -1.059 1 98.5 89 TRP B N 1
ATOM 1811 C CA . TRP B 1 89 ? -10.656 -9.258 -1.389 1 98.5 89 TRP B CA 1
ATOM 1812 C C . TRP B 1 89 ? -10.305 -7.781 -1.251 1 98.5 89 TRP B C 1
ATOM 1814 O O . TRP B 1 89 ? -9.195 -7.434 -0.838 1 98.5 89 TRP B O 1
ATOM 1824 N N . PHE B 1 90 ? -11.312 -6.945 -1.658 1 98.06 90 PHE B N 1
ATOM 1825 C CA . PHE B 1 90 ? -11.117 -5.512 -1.477 1 98.06 90 PHE B CA 1
ATOM 1826 C C . PHE B 1 90 ? -10.836 -5.188 -0.014 1 98.06 90 PHE B C 1
ATOM 1828 O O . PHE B 1 90 ? -9.875 -4.477 0.296 1 98.06 90 PHE B O 1
ATOM 1835 N N . ARG B 1 91 ? -11.641 -5.758 0.83 1 97.56 91 ARG B N 1
ATOM 1836 C CA . ARG B 1 91 ? -11.492 -5.512 2.262 1 97.56 91 ARG B CA 1
ATOM 1837 C C . ARG B 1 91 ? -10.156 -6.031 2.773 1 97.56 91 ARG B C 1
ATOM 1839 O O . ARG B 1 91 ? -9.508 -5.383 3.598 1 97.56 91 ARG B O 1
ATOM 1846 N N . GLN B 1 92 ? -9.734 -7.094 2.256 1 98.38 92 GLN B N 1
ATOM 1847 C CA . GLN B 1 92 ? -8.555 -7.77 2.787 1 98.38 92 GLN B CA 1
ATOM 1848 C C . GLN B 1 92 ? -7.273 -7.141 2.252 1 98.38 92 GLN B C 1
ATOM 1850 O O . GLN B 1 92 ? -6.281 -7.027 2.977 1 98.38 92 GLN B O 1
ATOM 1855 N N . TYR B 1 93 ? -7.273 -6.602 0.965 1 98.56 93 TYR B N 1
ATOM 1856 C CA . TYR B 1 93 ? -5.977 -6.422 0.328 1 98.56 93 TYR B CA 1
ATOM 1857 C C . TYR B 1 93 ? -5.824 -5.004 -0.211 1 98.56 93 TYR B C 1
ATOM 1859 O O . TYR B 1 93 ? -4.766 -4.641 -0.729 1 98.56 93 TYR B O 1
ATOM 1867 N N . ARG B 1 94 ? -6.742 -4.102 -0.16 1 97.38 94 ARG B N 1
ATOM 1868 C CA . ARG B 1 94 ? -6.777 -2.822 -0.863 1 97.38 94 ARG B CA 1
ATOM 1869 C C . ARG B 1 94 ? -5.535 -1.992 -0.548 1 97.38 94 ARG B C 1
ATOM 1871 O O . ARG B 1 94 ? -5.086 -1.201 -1.379 1 97.38 94 ARG B O 1
ATOM 1878 N N . TYR B 1 95 ? -4.934 -2.246 0.537 1 97.25 95 TYR B N 1
ATOM 1879 C CA . TYR B 1 95 ? -3.77 -1.446 0.909 1 97.25 95 TYR B CA 1
ATOM 1880 C C . TYR B 1 95 ? -2.48 -2.232 0.708 1 97.25 95 TYR B C 1
ATOM 1882 O O . TYR B 1 95 ? -1.386 -1.703 0.909 1 97.25 95 TYR B O 1
ATOM 1890 N N . GLU B 1 96 ? -2.656 -3.502 0.312 1 98.25 96 GLU B N 1
ATOM 1891 C CA . GLU B 1 96 ? -1.495 -4.387 0.324 1 98.25 96 GLU B CA 1
ATOM 1892 C C . GLU B 1 96 ? -1.111 -4.816 -1.09 1 98.25 96 GLU B C 1
ATOM 1894 O O . GLU B 1 96 ? -0.068 -5.438 -1.294 1 98.25 96 GLU B O 1
ATOM 1899 N N . ILE B 1 97 ? -1.918 -4.453 -2.088 1 98.62 97 ILE B N 1
ATOM 1900 C CA . ILE B 1 97 ? -1.672 -4.93 -3.445 1 98.62 97 ILE B CA 1
ATOM 1901 C C . ILE B 1 97 ? -0.42 -4.258 -4.008 1 98.62 97 ILE B C 1
ATOM 1903 O O . ILE B 1 97 ? -0.106 -3.119 -3.654 1 98.62 97 ILE B O 1
ATOM 1907 N N . PRO B 1 98 ? 0.213 -5.102 -4.914 1 98.88 98 PRO B N 1
ATOM 1908 C CA . PRO B 1 98 ? -0.118 -6.449 -5.391 1 98.88 98 PRO B CA 1
ATOM 1909 C C . PRO B 1 98 ? 0.045 -7.516 -4.312 1 98.88 98 PRO B C 1
ATOM 1911 O O . PRO B 1 98 ? 0.981 -7.449 -3.51 1 98.88 98 PRO B O 1
ATOM 1914 N N . VAL B 1 99 ? -0.896 -8.469 -4.266 1 98.94 99 VAL B N 1
ATOM 1915 C CA . VAL B 1 99 ? -0.836 -9.648 -3.41 1 98.94 99 VAL B CA 1
ATOM 1916 C C . VAL B 1 99 ? -0.832 -10.914 -4.27 1 98.94 99 VAL B C 1
ATOM 1918 O O . VAL B 1 99 ? -1.57 -11 -5.254 1 98.94 99 VAL B O 1
ATOM 1921 N N . PHE B 1 100 ? 0.011 -11.891 -3.838 1 99 100 PHE B N 1
ATOM 1922 C CA . PHE B 1 100 ? 0.165 -13.102 -4.629 1 99 100 PHE B CA 1
ATOM 1923 C C . PHE B 1 100 ? -0.146 -14.336 -3.793 1 99 100 PHE B C 1
ATOM 1925 O O . PHE B 1 100 ? 0.376 -14.492 -2.688 1 99 100 PHE B O 1
ATOM 1932 N N . HIS B 1 101 ? -0.97 -15.133 -4.348 1 98.94 101 HIS B N 1
ATOM 1933 C CA . HIS B 1 101 ? -1.173 -16.484 -3.844 1 98.94 101 HIS B CA 1
ATOM 1934 C C . HIS B 1 101 ? -0.583 -17.531 -4.793 1 98.94 101 HIS B C 1
ATOM 1936 O O . HIS B 1 101 ? -0.703 -17.391 -6.016 1 98.94 101 HIS B O 1
ATOM 1942 N N . PHE B 1 102 ? 0.09 -18.453 -4.238 1 98.94 102 PHE B N 1
ATOM 1943 C CA . PHE B 1 102 ? 0.631 -19.594 -4.965 1 98.94 102 PHE B CA 1
ATOM 1944 C C . PHE B 1 102 ? -0.182 -20.844 -4.68 1 98.94 102 PHE B C 1
ATOM 1946 O O . PHE B 1 102 ? -0.194 -21.344 -3.551 1 98.94 102 PHE B O 1
ATOM 1953 N N . ASN B 1 103 ? -0.878 -21.281 -5.75 1 98.44 103 ASN B N 1
ATOM 1954 C CA . ASN B 1 103 ? -1.801 -22.406 -5.598 1 98.44 103 ASN B CA 1
ATOM 1955 C C . ASN B 1 103 ? -2.746 -22.203 -4.418 1 98.44 103 ASN B C 1
ATOM 1957 O O . ASN B 1 103 ? -2.939 -23.094 -3.604 1 98.44 103 ASN B O 1
ATOM 1961 N N . GLY B 1 104 ? -3.232 -21.016 -4.312 1 98.62 104 GLY B N 1
ATOM 1962 C CA . GLY B 1 104 ? -4.316 -20.719 -3.391 1 98.62 104 GLY B CA 1
ATOM 1963 C C . GLY B 1 104 ? -3.832 -20.281 -2.021 1 98.62 104 GLY B C 1
ATOM 1964 O O . GLY B 1 104 ? -4.633 -19.922 -1.162 1 98.62 104 GLY B O 1
ATOM 1965 N N . GLN B 1 105 ? -2.512 -20.219 -1.791 1 98.75 105 GLN B N 1
ATOM 1966 C CA . GLN B 1 105 ? -1.945 -19.828 -0.506 1 98.75 105 GLN B CA 1
ATOM 1967 C C . GLN B 1 105 ? -1.123 -18.547 -0.635 1 98.75 105 GLN B C 1
ATOM 1969 O O . GLN B 1 105 ? -0.4 -18.375 -1.616 1 98.75 105 GLN B O 1
ATOM 1974 N N . PHE B 1 106 ? -1.241 -17.75 0.414 1 98.94 106 PHE B N 1
ATOM 1975 C CA . PHE B 1 106 ? -0.468 -16.516 0.415 1 98.94 106 PHE B CA 1
ATOM 1976 C C . PHE B 1 106 ? 1.009 -16.797 0.17 1 98.94 106 PHE B C 1
ATOM 1978 O O . PHE B 1 106 ? 1.575 -17.719 0.761 1 98.94 106 PHE B O 1
ATOM 1985 N N . LEU B 1 107 ? 1.584 -15.93 -0.73 1 98.94 107 LEU B N 1
ATOM 1986 C CA . LEU B 1 107 ? 3.008 -16.094 -1.005 1 98.94 107 LEU B CA 1
ATOM 1987 C C . LEU B 1 107 ? 3.768 -14.797 -0.716 1 98.94 107 LEU B C 1
ATOM 1989 O O . LEU B 1 107 ? 4.762 -14.812 0.015 1 98.94 107 LEU B O 1
ATOM 1993 N N . MET B 1 108 ? 3.408 -13.633 -1.288 1 98.94 108 MET B N 1
ATOM 1994 C CA . MET B 1 108 ? 4.125 -12.367 -1.19 1 98.94 108 MET B CA 1
ATOM 1995 C C . MET B 1 108 ? 3.199 -11.188 -1.487 1 98.94 108 MET B C 1
ATOM 1997 O O . MET B 1 108 ? 2.066 -11.383 -1.929 1 98.94 108 MET B O 1
ATOM 2001 N N . LYS B 1 109 ? 3.646 -10 -1.198 1 98.88 109 LYS B N 1
ATOM 2002 C CA . LYS B 1 109 ? 2.84 -8.805 -1.462 1 98.88 109 LYS B CA 1
ATOM 2003 C C . LYS B 1 109 ? 3.723 -7.59 -1.71 1 98.88 109 LYS B C 1
ATOM 2005 O O . LYS B 1 109 ? 4.945 -7.66 -1.57 1 98.88 109 LYS B O 1
ATOM 2010 N N . HIS B 1 110 ? 3.137 -6.438 -2.23 1 98.56 110 HIS B N 1
ATOM 2011 C CA . HIS B 1 110 ? 3.697 -5.117 -2.502 1 98.56 110 HIS B CA 1
ATOM 2012 C C . HIS B 1 110 ? 4.633 -5.152 -3.707 1 98.56 110 HIS B C 1
ATOM 2014 O O . HIS B 1 110 ? 4.562 -4.281 -4.574 1 98.56 110 HIS B O 1
ATOM 2020 N N . ARG B 1 111 ? 5.477 -6.121 -3.689 1 98.25 111 ARG B N 1
ATOM 2021 C CA . ARG B 1 111 ? 6.395 -6.383 -4.793 1 98.25 111 ARG B CA 1
ATOM 2022 C C . ARG B 1 111 ? 6.613 -7.879 -4.98 1 98.25 111 ARG B C 1
ATOM 2024 O O . ARG B 1 111 ? 6.238 -8.68 -4.125 1 98.25 111 ARG B O 1
ATOM 2031 N N . VAL B 1 112 ? 7.242 -8.172 -6.141 1 98.94 112 VAL B N 1
ATOM 2032 C CA . VAL B 1 112 ? 7.625 -9.555 -6.363 1 98.94 112 VAL B CA 1
ATOM 2033 C C . VAL B 1 112 ? 8.867 -9.891 -5.539 1 98.94 112 VAL B C 1
ATOM 2035 O O . VAL B 1 112 ? 9.898 -9.219 -5.66 1 98.94 112 VAL B O 1
ATOM 2038 N N . ASP B 1 113 ? 8.672 -10.844 -4.668 1 98.81 113 ASP B N 1
ATOM 2039 C CA . ASP B 1 113 ? 9.797 -11.461 -3.969 1 98.81 113 ASP B CA 1
ATOM 2040 C C . ASP B 1 113 ? 10.344 -12.648 -4.75 1 98.81 113 ASP B C 1
ATOM 2042 O O . ASP B 1 113 ? 9.914 -13.789 -4.543 1 98.81 113 ASP B O 1
ATOM 2046 N N . VAL B 1 114 ? 11.375 -12.383 -5.496 1 98.81 114 VAL B N 1
ATOM 2047 C CA . VAL B 1 114 ? 11.867 -13.375 -6.445 1 98.81 114 VAL B CA 1
ATOM 2048 C C . VAL B 1 114 ? 12.375 -14.602 -5.691 1 98.81 114 VAL B C 1
ATOM 2050 O O . VAL B 1 114 ? 12.016 -15.734 -6.031 1 98.81 114 VAL B O 1
ATOM 2053 N N . PRO B 1 115 ? 13.141 -14.461 -4.609 1 98.81 115 PRO B N 1
ATOM 2054 C CA . PRO B 1 115 ? 13.562 -15.656 -3.869 1 98.81 115 PRO B CA 1
ATOM 2055 C C . PRO B 1 115 ? 12.375 -16.484 -3.377 1 98.81 115 PRO B C 1
ATOM 2057 O O . PRO B 1 115 ? 12.398 -17.719 -3.488 1 98.81 115 PRO B O 1
ATOM 2060 N N . ALA B 1 116 ? 11.383 -15.883 -2.945 1 98.88 116 ALA B N 1
ATOM 2061 C CA . ALA B 1 116 ? 10.203 -16.594 -2.463 1 98.88 116 ALA B CA 1
ATOM 2062 C C . ALA B 1 116 ? 9.484 -17.312 -3.607 1 98.88 116 ALA B C 1
ATOM 2064 O O . ALA B 1 116 ? 9.055 -18.453 -3.457 1 98.88 116 ALA B O 1
ATOM 2065 N N . LEU B 1 117 ? 9.383 -16.625 -4.695 1 98.94 117 LEU B N 1
ATOM 2066 C CA . LEU B 1 117 ? 8.742 -17.203 -5.871 1 98.94 117 LEU B CA 1
ATOM 2067 C C . LEU B 1 117 ? 9.523 -18.422 -6.359 1 98.94 117 LEU B C 1
ATOM 2069 O O . LEU B 1 117 ? 8.93 -19.484 -6.605 1 98.94 117 LEU B O 1
ATOM 2073 N N . GLU B 1 118 ? 10.805 -18.25 -6.457 1 98.75 118 GLU B N 1
ATOM 2074 C CA . GLU B 1 118 ? 11.641 -19.328 -6.941 1 98.75 118 GLU B CA 1
ATOM 2075 C C . GLU B 1 118 ? 11.586 -20.531 -6.008 1 98.75 118 GLU B C 1
ATOM 2077 O O . GLU B 1 118 ? 11.547 -21.688 -6.461 1 98.75 118 GLU B O 1
ATOM 2082 N N . GLU B 1 119 ? 11.547 -20.281 -4.762 1 98.75 119 GLU B N 1
ATOM 2083 C CA . GLU B 1 119 ? 11.453 -21.375 -3.791 1 98.75 119 GLU B CA 1
ATOM 2084 C C . GLU B 1 119 ? 10.133 -22.125 -3.936 1 98.75 119 GLU B C 1
ATOM 2086 O O . GLU B 1 119 ? 10.109 -23.359 -3.918 1 98.75 119 GLU B O 1
ATOM 2091 N N . ALA B 1 120 ? 9.086 -21.406 -4.066 1 98.75 120 ALA B N 1
ATOM 2092 C CA . ALA B 1 120 ? 7.777 -22.016 -4.238 1 98.75 120 ALA B CA 1
ATOM 2093 C C . ALA B 1 120 ? 7.734 -22.859 -5.512 1 98.75 120 ALA B C 1
ATOM 2095 O O . ALA B 1 120 ? 7.203 -23.969 -5.504 1 98.75 120 ALA B O 1
ATOM 2096 N N . LEU B 1 121 ? 8.281 -22.328 -6.551 1 98.5 121 LEU B N 1
ATOM 2097 C CA . LEU B 1 121 ? 8.297 -23.031 -7.828 1 98.5 121 LEU B CA 1
ATOM 2098 C C . LEU B 1 121 ? 9.141 -24.297 -7.742 1 98.5 121 LEU B C 1
ATOM 2100 O O . LEU B 1 121 ? 8.742 -25.344 -8.234 1 98.5 121 LEU B O 1
ATOM 2104 N N . LYS B 1 122 ? 10.266 -24.172 -7.137 1 98.06 122 LYS B N 1
ATOM 2105 C CA . LYS B 1 122 ? 11.141 -25.312 -6.984 1 98.06 122 LYS B CA 1
ATOM 2106 C C . LYS B 1 122 ? 10.461 -26.422 -6.184 1 98.06 122 LYS B C 1
ATOM 2108 O O . LYS B 1 122 ? 10.531 -27.594 -6.555 1 98.06 122 LYS B O 1
ATOM 2113 N N . LYS B 1 123 ? 9.852 -26.047 -5.105 1 97.75 123 LYS B N 1
ATOM 2114 C CA . LYS B 1 123 ? 9.133 -27.031 -4.285 1 97.75 123 LYS B CA 1
ATOM 2115 C C . LYS B 1 123 ? 8.055 -27.734 -5.094 1 97.75 123 LYS B C 1
ATOM 2117 O O . LYS B 1 123 ? 7.887 -28.953 -4.984 1 97.75 123 LYS B O 1
ATOM 2122 N N . TRP B 1 124 ? 7.32 -27.031 -5.852 1 96.56 124 TRP B N 1
ATOM 2123 C CA . TRP B 1 124 ? 6.273 -27.594 -6.695 1 96.56 124 TRP B CA 1
ATOM 2124 C C . TRP B 1 124 ? 6.863 -28.531 -7.742 1 96.56 124 TRP B C 1
ATOM 2126 O O . TRP B 1 124 ? 6.352 -29.641 -7.961 1 96.56 124 TRP B O 1
ATOM 2136 N N . GLU B 1 125 ? 7.945 -28.094 -8.406 1 95.19 125 GLU B N 1
ATOM 2137 C CA . GLU B 1 125 ? 8.57 -28.859 -9.477 1 95.19 125 GLU B CA 1
ATOM 2138 C C . GLU B 1 125 ? 9.148 -30.172 -8.945 1 95.19 125 GLU B C 1
ATOM 2140 O O . GLU B 1 125 ? 9.172 -31.188 -9.656 1 95.19 125 GLU B O 1
ATOM 2145 N N . ASP B 1 126 ? 9.555 -30.141 -7.754 1 94.31 126 ASP B N 1
ATOM 2146 C CA . ASP B 1 126 ? 10.156 -31.328 -7.148 1 94.31 126 ASP B CA 1
ATOM 2147 C C . ASP B 1 126 ? 9.086 -32.25 -6.574 1 94.31 126 ASP B C 1
ATOM 2149 O O . ASP B 1 126 ? 9.383 -33.375 -6.211 1 94.31 126 ASP B O 1
ATOM 2153 N N . SER B 1 127 ? 7.953 -31.656 -6.434 1 87.94 127 SER B N 1
ATOM 2154 C CA . SER B 1 127 ? 6.867 -32.469 -5.891 1 87.94 127 SER B CA 1
ATOM 2155 C C . SER B 1 127 ? 6.34 -33.438 -6.926 1 87.94 127 SER B C 1
ATOM 2157 O O . SER B 1 127 ? 6.402 -33.188 -8.133 1 87.94 127 SER B O 1
ATOM 2159 N N . ASP B 1 128 ? 6.02 -34.719 -6.723 1 70 128 ASP B N 1
ATOM 2160 C CA . ASP B 1 128 ? 5.559 -35.812 -7.602 1 70 128 ASP B CA 1
ATOM 2161 C C . ASP B 1 128 ? 4.133 -35.531 -8.078 1 70 128 ASP B C 1
ATOM 2163 O O . ASP B 1 128 ? 3.314 -35 -7.344 1 70 128 ASP B O 1
#

Radius of gyration: 30.22 Å; Cα contacts (8 Å, |Δi|>4): 253; chains: 2; bounding box: 44×116×63 Å

Sequence (256 aa):
MWLFQGLYTSNIINMIVQRRAMQGALWVIRHGGHPTFRLYSTRKTLPVLTLYTKEVCPLCDDAKEVLIPYRHRFNLEEVDITKPGNKQWFRQYRYEIPVFHFNGQFLMKHRVDVPALEEALKKWEDSDMWLFQGLYTSNIINMIVQRRAMQGALWVIRHGGHPTFRLYSTRKTLPVLTLYTKEVCPLCDDAKEVLIPYRHRFNLEEVDITKPGNKQWFRQYRYEIPVFHFNGQFLMKHRVDVPALEEALKKWEDSD

Nearest PDB structures (foldseek):
  1wjk-assembly1_A  TM=8.213E-01  e=3.538E-10  Mus musculus
  1nm3-assembly1_B  TM=6.542E-01  e=3.496E-03  Haemophilus influenzae
  8pr6-assembly1_A  TM=6.476E-01  e=9.371E-03  Corynebacterium glutamicum
  6srb-assembly1_B  TM=5.133E-01  e=5.529E-02  Trametes pubescens
  6srb-assembly1_A  TM=4.899E-01  e=7.192E-02  Trametes pubescens

InterPro domains:
  IPR008554 Glutaredoxin-like [PF05768] (49-122)
  IPR036249 Thioredoxin-like superfamily [SSF52833] (39-123)
  IPR052565 Glutaredoxin-like YDR286C [PTHR33558] (30-126)

Organism: Branchiostoma lanceolatum (NCBI:txid7740)

Foldseek 3Di:
DDCPPPCPDPPDQPPCPPPDDDDDPPPPPDDPPPPPPPPVVVPQDAWEKEWEDADDDVLQVQQVVVCVVVCVRHHYHYDHCPDPPNVVVCVVDVPWPRWIDINRHGQDTSHDDPVSVVVSSVVSVPPD/DDCPPPCVDPPPPDPCPPPDPVDDCPPPPDDPPPPPPPPVVVPQDAWEKEWEDADDDVLQVQQVVVCVVVCVRHHYHYDHCPDPPNVVVCVVDVPWPRWIDINNHGQDTSHDDPVSVVVSSVVSVPPD